Protein AF-A0A1Z9Q6A1-F1 (afdb_monomer_lite)

pLDDT: mean 82.11, std 15.38, range [38.56, 96.44]

Sequence (195 aa):
MRNRKEDFMKTLPTKIDPKYSNMTPDQLARFEDMLNKLRPVYDKLNATHLLKHEHIDKIFRVSEEVTDINLEWMNDYFDNPELKPFYDKNRWHLLHLVIQASATHQLVYKQNLAYEMKVSVKTVYELIQEFIATGHFVELPPTDFGNAEKIDKRVVNIRPSVNVTIAYLDVNFNHILKCIKFLKMHSKITFDFNR

Structure (mmCIF, N/CA/C/O backbone):
data_AF-A0A1Z9Q6A1-F1
#
_entry.id   AF-A0A1Z9Q6A1-F1
#
loop_
_atom_site.group_PDB
_atom_site.id
_atom_site.type_symbol
_atom_site.label_atom_id
_atom_site.label_alt_id
_atom_site.label_comp_id
_atom_site.label_asym_id
_atom_site.label_entity_id
_atom_site.label_seq_id
_atom_site.pdbx_PDB_ins_code
_atom_site.Cartn_x
_atom_site.Cartn_y
_atom_site.Cartn_z
_atom_site.occupancy
_atom_site.B_iso_or_equiv
_atom_site.auth_seq_id
_atom_site.auth_comp_id
_atom_site.auth_asym_id
_atom_site.auth_atom_id
_atom_site.pdbx_PDB_model_num
ATOM 1 N N . MET A 1 1 ? 19.243 -11.037 33.254 1.00 43.25 1 MET A N 1
ATOM 2 C CA . MET A 1 1 ? 18.517 -10.521 32.073 1.00 43.25 1 MET A CA 1
ATOM 3 C C . MET A 1 1 ? 19.137 -9.186 31.683 1.00 43.25 1 MET A C 1
ATOM 5 O O . MET A 1 1 ? 18.878 -8.200 32.354 1.00 43.25 1 MET A O 1
ATOM 9 N N . ARG A 1 2 ? 20.038 -9.169 30.690 1.00 39.75 2 ARG A N 1
ATOM 10 C CA . ARG A 1 2 ? 20.594 -7.925 30.127 1.00 39.75 2 ARG A CA 1
ATOM 11 C C . ARG A 1 2 ? 19.564 -7.301 29.177 1.00 39.75 2 ARG A C 1
ATOM 13 O O . ARG A 1 2 ? 18.868 -8.027 28.468 1.00 39.75 2 ARG A O 1
ATOM 20 N N . ASN A 1 3 ? 19.440 -5.978 29.233 1.00 44.31 3 ASN A N 1
ATOM 21 C CA . ASN A 1 3 ? 18.452 -5.162 28.530 1.00 44.31 3 ASN A CA 1
ATOM 22 C C . ASN A 1 3 ? 18.555 -5.322 27.000 1.00 44.31 3 ASN A C 1
ATOM 24 O O . ASN A 1 3 ? 19.372 -4.663 26.366 1.00 44.31 3 ASN A O 1
ATOM 28 N N . ARG A 1 4 ? 17.657 -6.104 26.375 1.00 46.25 4 ARG A N 1
ATOM 29 C CA . ARG A 1 4 ? 17.503 -6.144 24.899 1.00 46.25 4 ARG A CA 1
ATOM 30 C C . ARG A 1 4 ? 17.262 -4.758 24.280 1.00 46.25 4 ARG A C 1
ATOM 32 O O . ARG A 1 4 ? 17.573 -4.560 23.116 1.00 46.25 4 ARG A O 1
ATOM 39 N N . LYS A 1 5 ? 16.729 -3.800 25.052 1.00 43.62 5 LYS A N 1
ATOM 40 C CA . LYS A 1 5 ? 16.546 -2.403 24.625 1.00 43.62 5 LYS A CA 1
ATOM 41 C C . LYS A 1 5 ? 17.866 -1.636 24.462 1.00 43.62 5 LYS A C 1
ATOM 43 O O . LYS A 1 5 ? 17.948 -0.784 23.587 1.00 43.62 5 LYS A O 1
ATOM 48 N N . GLU A 1 6 ? 18.885 -1.933 25.270 1.00 38.56 6 GLU A N 1
ATOM 49 C CA . GLU A 1 6 ? 20.179 -1.232 25.220 1.00 38.56 6 GLU A CA 1
ATOM 50 C C . GLU A 1 6 ? 21.069 -1.738 24.081 1.00 38.56 6 GLU A C 1
ATOM 52 O O . GLU A 1 6 ? 21.790 -0.947 23.476 1.00 38.56 6 GLU A O 1
ATOM 57 N N . ASP A 1 7 ? 20.978 -3.026 23.741 1.00 42.25 7 ASP A N 1
ATOM 58 C CA . ASP A 1 7 ? 21.712 -3.588 22.601 1.00 42.25 7 ASP A CA 1
ATOM 59 C C . ASP A 1 7 ? 21.102 -3.163 21.250 1.00 42.25 7 ASP A C 1
ATOM 61 O O . ASP A 1 7 ? 21.841 -2.973 20.290 1.00 42.25 7 ASP A O 1
ATOM 65 N N . PHE A 1 8 ? 19.786 -2.911 21.179 1.00 46.66 8 PHE A N 1
ATOM 66 C CA . PHE A 1 8 ? 19.111 -2.430 19.959 1.00 46.66 8 PHE A CA 1
ATOM 67 C C . PHE A 1 8 ? 19.431 -0.956 19.639 1.00 46.66 8 PHE A C 1
ATOM 69 O O . PHE A 1 8 ? 19.586 -0.572 18.481 1.00 46.66 8 PHE A O 1
ATOM 76 N N . MET A 1 9 ? 19.585 -0.125 20.677 1.00 41.50 9 MET A N 1
ATOM 77 C CA . MET A 1 9 ? 19.943 1.298 20.555 1.00 41.50 9 MET A CA 1
ATOM 78 C C . MET A 1 9 ? 21.372 1.519 20.022 1.00 41.50 9 MET A C 1
ATOM 80 O O . MET A 1 9 ? 21.659 2.573 19.462 1.00 41.50 9 MET A O 1
ATOM 84 N N . LYS A 1 10 ? 22.270 0.531 20.152 1.00 41.47 10 LYS A N 1
ATOM 85 C CA . LYS A 1 10 ? 23.662 0.606 19.661 1.00 41.47 10 LYS A CA 1
ATOM 86 C C . LYS A 1 10 ? 23.822 0.316 18.165 1.00 41.47 10 LYS A C 1
ATOM 88 O O . LYS A 1 10 ? 24.924 0.457 17.643 1.00 41.47 10 LYS A O 1
ATOM 93 N N . THR A 1 11 ? 22.749 -0.078 17.483 1.00 46.34 11 THR A N 1
ATOM 94 C CA . THR A 1 11 ? 22.769 -0.493 16.071 1.00 46.34 11 THR A CA 1
ATOM 95 C C . THR A 1 11 ? 21.895 0.372 15.169 1.00 46.34 11 THR A C 1
ATOM 97 O O . THR A 1 11 ? 21.630 -0.017 14.036 1.00 46.34 11 THR A O 1
ATOM 100 N N . LEU A 1 12 ? 21.444 1.540 15.638 1.00 49.22 12 LEU A N 1
ATOM 101 C CA . LEU A 1 12 ? 20.786 2.502 14.757 1.00 49.22 12 LEU A CA 1
ATOM 102 C C . LEU A 1 12 ? 21.777 2.930 13.658 1.00 49.22 12 LEU A C 1
ATOM 104 O O . LEU A 1 12 ? 22.864 3.419 13.985 1.00 49.22 12 LEU A O 1
ATOM 108 N N . PRO A 1 13 ? 21.452 2.730 12.368 1.00 53.16 13 PRO A N 1
ATOM 109 C CA . PRO A 1 13 ? 22.325 3.142 11.282 1.00 53.16 13 PRO A CA 1
ATOM 110 C C . PRO A 1 13 ? 22.571 4.648 11.372 1.00 53.16 13 PRO A C 1
ATOM 112 O O . PRO A 1 13 ? 21.652 5.441 11.556 1.00 53.16 13 PRO A O 1
ATOM 115 N N . THR A 1 14 ? 23.833 5.044 11.235 1.00 52.53 14 THR A N 1
ATOM 116 C CA . THR A 1 14 ? 24.364 6.387 11.522 1.00 52.53 14 THR A CA 1
ATOM 117 C C . THR A 1 14 ? 23.789 7.526 10.666 1.00 52.53 14 THR A C 1
ATOM 119 O O . THR A 1 14 ? 24.203 8.671 10.836 1.00 52.53 14 THR A O 1
ATOM 122 N N . LYS A 1 15 ? 22.850 7.244 9.753 1.00 63.94 15 LYS A N 1
ATOM 123 C CA . LYS A 1 15 ? 22.196 8.215 8.862 1.00 63.94 15 LYS A CA 1
ATOM 124 C C . LYS A 1 15 ? 20.749 7.803 8.557 1.00 63.94 15 LYS A C 1
ATOM 126 O O . LYS A 1 15 ? 20.448 7.360 7.454 1.00 63.94 15 LYS A O 1
ATOM 131 N N . ILE A 1 16 ? 19.859 7.914 9.537 1.00 66.94 16 ILE A N 1
ATOM 132 C CA . ILE A 1 16 ? 18.410 7.967 9.280 1.00 66.94 16 ILE A CA 1
ATOM 133 C C . ILE A 1 16 ? 18.061 9.434 9.000 1.00 66.94 16 ILE A C 1
ATOM 135 O O . ILE A 1 16 ? 18.619 10.318 9.654 1.00 66.94 16 ILE A O 1
ATOM 139 N N . ASP A 1 17 ? 17.187 9.703 8.024 1.00 66.69 17 ASP A N 1
ATOM 140 C CA . ASP A 1 17 ? 16.711 11.071 7.777 1.00 66.69 17 ASP A CA 1
ATOM 141 C C . ASP A 1 17 ? 16.157 11.671 9.090 1.00 66.69 17 ASP A C 1
ATOM 143 O O . ASP A 1 17 ? 15.413 10.980 9.797 1.00 66.69 17 ASP A O 1
ATOM 147 N N . PRO A 1 18 ? 16.508 12.921 9.461 1.00 67.56 18 PRO A N 1
ATOM 148 C CA . PRO A 1 18 ? 16.063 13.546 10.707 1.00 67.56 18 PRO A CA 1
ATOM 149 C C . PRO A 1 18 ? 14.552 13.462 10.953 1.00 67.56 18 PRO A C 1
ATOM 151 O O . PRO A 1 18 ? 14.138 13.339 12.109 1.00 67.56 18 PRO A O 1
ATOM 154 N N . LYS A 1 19 ? 13.733 13.446 9.893 1.00 68.75 19 LYS A N 1
ATOM 155 C CA . LYS A 1 19 ? 12.275 13.265 9.963 1.00 68.75 19 LYS A CA 1
ATOM 156 C C . LYS A 1 19 ? 11.856 11.944 10.626 1.00 68.75 19 LYS A C 1
ATOM 158 O O . LYS A 1 19 ? 10.779 11.869 11.210 1.00 68.75 19 LYS A O 1
ATOM 163 N N . TYR A 1 20 ? 12.703 10.915 10.581 1.00 73.00 20 TYR A N 1
ATOM 164 C CA . TYR A 1 20 ? 12.441 9.587 11.153 1.00 73.00 20 TYR A CA 1
ATOM 165 C C . TYR A 1 20 ? 13.293 9.262 12.377 1.00 73.00 20 TYR A C 1
ATOM 167 O O . TYR A 1 20 ? 13.269 8.134 12.867 1.00 73.00 20 TYR A O 1
ATOM 175 N N . SER A 1 21 ? 14.011 10.250 12.910 1.00 71.75 21 SER A N 1
ATOM 176 C CA . SER A 1 21 ? 14.847 10.082 14.103 1.00 71.75 21 SER A CA 1
ATOM 177 C C . SER A 1 21 ? 14.062 9.657 15.355 1.00 71.75 21 SER A C 1
ATOM 179 O O . SER A 1 21 ? 14.634 9.035 16.246 1.00 71.75 21 SER A O 1
ATOM 181 N N . ASN A 1 22 ? 12.750 9.922 15.397 1.00 75.38 22 ASN A N 1
ATOM 182 C CA . ASN A 1 22 ? 11.869 9.628 16.534 1.00 75.38 22 ASN A CA 1
ATOM 183 C C . ASN A 1 22 ? 11.086 8.307 16.410 1.00 75.38 22 ASN A C 1
ATOM 185 O O . ASN A 1 22 ? 10.165 8.068 17.196 1.00 75.38 22 ASN A O 1
ATOM 189 N N . MET A 1 23 ? 11.408 7.441 15.440 1.00 78.75 23 MET A N 1
ATOM 190 C CA . MET A 1 23 ? 10.731 6.147 15.324 1.00 78.75 23 MET A CA 1
ATOM 191 C C . MET A 1 23 ? 10.943 5.280 16.577 1.00 78.75 23 MET A C 1
ATOM 193 O O . MET A 1 23 ? 12.055 5.095 17.070 1.00 78.75 23 MET A O 1
ATOM 197 N N . THR A 1 24 ? 9.855 4.696 17.070 1.00 81.69 24 THR A N 1
ATOM 198 C CA . THR A 1 24 ? 9.871 3.700 18.146 1.00 81.69 24 THR A CA 1
ATOM 199 C C . THR A 1 24 ? 10.613 2.423 17.716 1.00 81.69 24 THR A C 1
ATOM 201 O O . THR A 1 24 ? 10.683 2.121 16.520 1.00 81.69 24 THR A O 1
ATOM 204 N N . PRO A 1 25 ? 11.114 1.607 18.666 1.00 83.00 25 PRO A N 1
ATOM 205 C CA . PRO A 1 25 ? 11.759 0.333 18.341 1.00 83.00 25 PRO A CA 1
ATOM 206 C C . PRO A 1 25 ? 10.901 -0.599 17.472 1.00 83.00 25 PRO A C 1
ATOM 208 O O . PRO A 1 25 ? 11.427 -1.231 16.560 1.00 83.00 25 PRO A O 1
ATOM 211 N N . ASP A 1 26 ? 9.585 -0.640 17.699 1.00 82.25 26 ASP A N 1
ATOM 212 C CA . ASP A 1 26 ? 8.667 -1.482 16.922 1.00 82.25 26 ASP A CA 1
ATOM 213 C C . ASP A 1 26 ? 8.496 -0.968 15.482 1.00 82.25 26 ASP A C 1
ATOM 215 O O . ASP A 1 26 ? 8.448 -1.757 14.537 1.00 82.25 26 ASP A O 1
ATOM 219 N N . GLN A 1 27 ? 8.465 0.357 15.289 1.00 83.81 27 GLN A N 1
ATOM 220 C CA . GLN A 1 27 ? 8.436 0.976 13.958 1.00 83.81 27 GLN A CA 1
ATOM 221 C C . GLN A 1 27 ? 9.723 0.677 13.176 1.00 83.81 27 GLN A C 1
ATOM 223 O O . GLN A 1 27 ? 9.649 0.318 11.999 1.00 83.81 27 GLN A O 1
ATOM 228 N N . LEU A 1 28 ? 10.883 0.761 13.833 1.00 84.88 28 LEU A N 1
ATOM 229 C CA . LEU A 1 28 ? 12.178 0.432 13.231 1.00 84.88 28 LEU A CA 1
ATOM 230 C C . LEU A 1 28 ? 12.278 -1.053 12.875 1.00 84.88 28 LEU A C 1
ATOM 232 O O . LEU A 1 28 ? 12.643 -1.385 11.752 1.00 84.88 28 LEU A O 1
ATOM 236 N N . ALA A 1 29 ? 11.889 -1.949 13.787 1.00 87.50 29 ALA A N 1
ATOM 237 C CA . ALA A 1 29 ? 11.878 -3.388 13.528 1.00 87.50 29 ALA A CA 1
ATOM 238 C C . ALA A 1 29 ? 10.947 -3.752 12.359 1.00 87.50 29 ALA A C 1
ATOM 240 O O . ALA A 1 29 ? 11.306 -4.563 11.504 1.00 87.50 29 ALA A O 1
ATOM 241 N N . ARG A 1 30 ? 9.774 -3.110 12.274 1.00 89.19 30 ARG A N 1
ATOM 242 C CA . ARG A 1 30 ? 8.863 -3.263 11.132 1.00 89.19 30 ARG A CA 1
ATOM 243 C C . ARG A 1 30 ? 9.496 -2.761 9.832 1.00 89.19 30 ARG A C 1
ATOM 245 O O . ARG A 1 30 ? 9.320 -3.393 8.794 1.00 89.19 30 ARG A O 1
ATOM 252 N N . PHE A 1 31 ? 10.203 -1.632 9.865 1.00 88.75 31 PHE A N 1
ATOM 253 C CA . PHE A 1 31 ? 10.896 -1.098 8.692 1.00 88.75 31 PHE A CA 1
ATOM 254 C C . PHE A 1 31 ? 12.021 -2.025 8.212 1.00 88.75 31 PHE A C 1
ATOM 256 O O . PHE A 1 31 ? 12.107 -2.292 7.016 1.00 88.75 31 PHE A O 1
ATOM 263 N N . GLU A 1 32 ? 12.799 -2.605 9.123 1.00 90.19 32 GLU A N 1
ATOM 264 C CA . GLU A 1 32 ? 13.807 -3.622 8.791 1.00 90.19 32 GLU A CA 1
ATOM 265 C C . GLU A 1 32 ? 13.194 -4.869 8.137 1.00 90.19 32 GLU A C 1
ATOM 267 O O . GLU A 1 32 ? 13.705 -5.367 7.131 1.00 90.19 32 GLU A O 1
ATOM 272 N N . ASP A 1 33 ? 12.066 -5.365 8.661 1.00 93.06 33 ASP A N 1
ATOM 273 C CA . ASP A 1 33 ? 11.346 -6.486 8.040 1.00 93.06 33 ASP A CA 1
ATOM 274 C C . ASP A 1 33 ? 10.876 -6.127 6.619 1.00 93.06 33 ASP A C 1
ATOM 276 O O . ASP A 1 33 ? 11.031 -6.923 5.687 1.00 93.06 33 ASP A O 1
ATOM 280 N N . MET A 1 34 ? 10.381 -4.897 6.415 1.00 92.88 34 MET A N 1
ATOM 281 C CA . MET A 1 34 ? 10.035 -4.405 5.078 1.00 92.88 34 MET A CA 1
ATOM 282 C C . MET A 1 34 ? 11.247 -4.363 4.145 1.00 92.88 34 MET A C 1
ATOM 284 O O . MET A 1 34 ? 11.142 -4.873 3.035 1.00 92.88 34 MET A O 1
ATOM 288 N N . LEU A 1 35 ? 12.393 -3.807 4.558 1.00 92.69 35 LEU A N 1
ATOM 289 C CA . LEU A 1 35 ? 13.593 -3.732 3.708 1.00 92.69 35 LEU A CA 1
ATOM 290 C C . LEU A 1 35 ? 14.023 -5.113 3.205 1.00 92.69 35 LEU A C 1
ATOM 292 O O . LEU A 1 35 ? 14.284 -5.294 2.012 1.00 92.69 35 LEU A O 1
ATOM 296 N N . ASN A 1 36 ? 14.043 -6.098 4.104 1.00 92.69 36 ASN A N 1
ATOM 297 C CA . ASN A 1 36 ? 14.427 -7.465 3.769 1.00 92.69 36 ASN A CA 1
ATOM 298 C C . ASN A 1 36 ? 13.460 -8.098 2.761 1.00 92.69 36 ASN A C 1
ATOM 300 O O . ASN A 1 36 ? 13.895 -8.698 1.775 1.00 92.69 36 ASN A O 1
ATOM 304 N N . LYS A 1 37 ? 12.150 -7.927 2.967 1.00 95.50 37 LYS A N 1
ATOM 305 C CA . LYS A 1 37 ? 11.124 -8.521 2.098 1.00 95.50 37 LYS A CA 1
ATOM 306 C C . LYS A 1 37 ? 10.894 -7.753 0.792 1.00 95.50 37 LYS A C 1
ATOM 308 O O . LYS A 1 37 ? 10.469 -8.358 -0.189 1.00 95.50 37 LYS A O 1
ATOM 313 N N . LEU A 1 38 ? 11.208 -6.457 0.739 1.00 94.75 38 LEU A N 1
ATOM 314 C CA . LEU A 1 38 ? 11.143 -5.649 -0.487 1.00 94.75 38 LEU A CA 1
ATOM 315 C C . LEU A 1 38 ? 12.282 -5.957 -1.455 1.00 94.75 38 LEU A C 1
ATOM 317 O O . LEU A 1 38 ? 12.169 -5.640 -2.637 1.00 94.75 38 LEU A O 1
ATOM 321 N N . ARG A 1 39 ? 13.366 -6.588 -0.993 1.00 94.50 39 ARG A N 1
ATOM 322 C CA . ARG A 1 39 ? 14.532 -6.904 -1.826 1.00 94.50 39 ARG A CA 1
ATOM 323 C C . ARG A 1 39 ? 14.186 -7.610 -3.142 1.00 94.50 39 ARG A C 1
ATOM 325 O O . ARG A 1 39 ? 14.541 -7.053 -4.178 1.00 94.50 39 ARG A O 1
ATOM 332 N N . PRO A 1 40 ? 13.474 -8.754 -3.159 1.00 94.44 40 PRO A N 1
ATOM 333 C CA . PRO A 1 40 ? 13.074 -9.400 -4.411 1.00 94.44 40 PRO A CA 1
ATOM 334 C C . PRO A 1 40 ? 12.118 -8.552 -5.264 1.00 94.44 40 PRO A C 1
ATOM 336 O O . PRO A 1 40 ? 12.126 -8.677 -6.483 1.00 94.44 40 PRO A O 1
ATOM 339 N N . VAL A 1 41 ? 11.308 -7.683 -4.651 1.00 94.38 41 VAL A N 1
ATOM 340 C CA . VAL A 1 41 ? 10.363 -6.807 -5.365 1.00 94.38 41 VAL A CA 1
ATOM 341 C C . VAL A 1 41 ? 11.110 -5.696 -6.108 1.00 94.38 41 VAL A C 1
ATOM 343 O O . VAL A 1 41 ? 10.893 -5.479 -7.298 1.00 94.38 41 VAL A O 1
ATOM 346 N N . TYR A 1 42 ? 12.045 -5.027 -5.431 1.00 93.75 42 TYR A N 1
ATOM 347 C CA . TYR A 1 42 ? 12.852 -3.944 -6.000 1.00 93.75 42 TYR A CA 1
ATOM 348 C C . TYR A 1 42 ? 13.910 -4.450 -6.985 1.00 93.75 42 TYR A C 1
ATOM 350 O O . TYR A 1 42 ? 14.308 -3.707 -7.882 1.00 93.75 42 TYR A O 1
ATOM 358 N N . ASP A 1 43 ? 14.356 -5.702 -6.860 1.00 94.00 43 ASP A N 1
ATOM 359 C CA . ASP A 1 43 ? 15.281 -6.329 -7.811 1.00 94.00 43 ASP A CA 1
ATOM 360 C C . ASP A 1 43 ? 14.702 -6.378 -9.232 1.00 94.00 43 ASP A C 1
ATOM 362 O O . ASP A 1 43 ? 15.403 -6.083 -10.198 1.00 94.00 43 ASP A O 1
ATOM 366 N N . LYS A 1 44 ? 13.384 -6.587 -9.363 1.00 91.25 44 LYS A N 1
ATOM 367 C CA . LYS A 1 44 ? 12.668 -6.558 -10.654 1.00 91.25 44 LYS A CA 1
ATOM 368 C C . LYS A 1 44 ? 12.790 -5.220 -11.388 1.00 91.25 44 LYS A C 1
ATOM 370 O O . LYS A 1 44 ? 12.697 -5.181 -12.613 1.00 91.25 44 LYS A O 1
ATOM 375 N N . LEU A 1 45 ? 12.978 -4.134 -10.639 1.00 88.50 45 LEU A N 1
ATOM 376 C CA . LEU A 1 45 ? 13.176 -2.780 -11.157 1.00 88.50 45 LEU A CA 1
ATOM 377 C C . LEU A 1 45 ? 14.655 -2.361 -11.176 1.00 88.50 45 LEU A C 1
ATOM 379 O O . LEU A 1 45 ? 14.949 -1.211 -11.493 1.00 88.50 45 LEU A O 1
ATOM 383 N N . ASN A 1 46 ? 15.584 -3.252 -10.810 1.00 89.19 46 ASN A N 1
ATOM 384 C CA . ASN A 1 46 ? 16.993 -2.925 -10.567 1.00 89.19 46 ASN A CA 1
ATOM 385 C C . ASN A 1 46 ? 17.176 -1.775 -9.543 1.00 89.19 46 ASN A C 1
ATOM 387 O O . ASN A 1 46 ? 18.092 -0.954 -9.628 1.00 89.19 46 ASN A O 1
ATOM 391 N N . ALA A 1 47 ? 16.276 -1.704 -8.558 1.00 91.19 47 ALA A N 1
ATOM 392 C CA . ALA A 1 47 ? 16.156 -0.593 -7.615 1.00 91.19 47 ALA A CA 1
ATOM 393 C C . ALA A 1 47 ? 16.636 -0.941 -6.193 1.00 91.19 47 ALA A C 1
ATOM 395 O O . ALA A 1 47 ? 16.426 -0.172 -5.257 1.00 91.19 47 ALA A O 1
ATOM 396 N N . THR A 1 48 ? 17.303 -2.082 -5.992 1.00 92.94 48 THR A N 1
ATOM 397 C CA . THR A 1 48 ? 17.741 -2.553 -4.659 1.00 92.94 48 THR A CA 1
ATOM 398 C C . THR A 1 48 ? 18.696 -1.592 -3.946 1.00 92.94 48 THR A C 1
ATOM 400 O O . THR A 1 48 ? 18.750 -1.582 -2.719 1.00 92.94 48 THR A O 1
ATOM 403 N N . HIS A 1 49 ? 19.392 -0.724 -4.685 1.00 90.00 49 HIS A N 1
ATOM 404 C CA . HIS A 1 49 ? 20.223 0.354 -4.141 1.00 90.00 49 HIS A CA 1
ATOM 405 C C . HIS A 1 49 ? 19.433 1.376 -3.292 1.00 90.00 49 HIS A C 1
ATOM 407 O O . HIS A 1 49 ? 20.025 2.085 -2.471 1.00 90.00 49 HIS A O 1
ATOM 413 N N . LEU A 1 50 ? 18.105 1.439 -3.460 1.00 90.31 50 LEU A N 1
ATOM 414 C CA . LEU A 1 50 ? 17.197 2.256 -2.653 1.00 90.31 50 LEU A CA 1
ATOM 415 C C . LEU A 1 50 ? 16.850 1.621 -1.301 1.00 90.31 50 LEU A C 1
ATOM 417 O O . LEU A 1 50 ? 16.393 2.335 -0.419 1.00 90.31 50 LEU A O 1
ATOM 421 N N . LEU A 1 51 ? 17.075 0.319 -1.101 1.00 91.50 51 LEU A N 1
ATOM 422 C CA . LEU A 1 51 ? 16.682 -0.396 0.119 1.00 91.50 51 LEU A CA 1
ATOM 423 C C . LEU A 1 51 ? 17.701 -0.211 1.246 1.00 91.50 51 LEU A C 1
ATOM 425 O O . LEU A 1 51 ? 18.428 -1.130 1.623 1.00 91.50 51 LEU A O 1
ATOM 429 N N . LYS A 1 52 ? 17.766 1.014 1.761 1.00 88.19 52 LYS A N 1
ATOM 430 C CA . LYS A 1 52 ? 18.632 1.410 2.870 1.00 88.19 52 LYS A CA 1
ATOM 431 C C . LYS A 1 52 ? 17.889 2.357 3.803 1.00 88.19 52 LYS A C 1
ATOM 433 O O . LYS A 1 52 ? 17.021 3.106 3.364 1.00 88.19 52 LYS A O 1
ATOM 438 N N . HIS A 1 53 ? 18.312 2.405 5.063 1.00 83.38 53 HIS A N 1
ATOM 439 C CA . HIS A 1 53 ? 17.788 3.357 6.051 1.00 83.38 53 HIS A CA 1
ATOM 440 C C . HIS A 1 53 ? 17.946 4.815 5.643 1.00 83.38 53 HIS A C 1
ATOM 442 O O . HIS A 1 53 ? 17.009 5.587 5.786 1.00 83.38 53 HIS A O 1
ATOM 448 N N . GLU A 1 54 ? 19.078 5.174 5.038 1.00 84.00 54 GLU A N 1
ATOM 449 C CA . GLU A 1 54 ? 19.322 6.524 4.501 1.00 84.00 54 GLU A CA 1
ATOM 450 C C . GLU A 1 54 ? 18.364 6.916 3.359 1.00 84.00 54 GLU A C 1
ATOM 452 O O . GLU A 1 54 ? 18.295 8.075 2.965 1.00 84.00 54 GLU A O 1
ATOM 457 N N . HIS A 1 55 ? 17.621 5.952 2.810 1.00 88.50 55 HIS A N 1
ATOM 458 C CA . HIS A 1 55 ? 16.683 6.122 1.703 1.00 88.50 55 HIS A CA 1
ATOM 459 C C . HIS A 1 55 ? 15.228 5.847 2.109 1.00 88.50 55 HIS A C 1
ATOM 461 O O . HIS A 1 55 ? 14.371 5.688 1.239 1.00 88.50 55 HIS A O 1
ATOM 467 N N . ILE A 1 56 ? 14.930 5.817 3.409 1.00 86.00 56 ILE A N 1
ATOM 468 C CA . ILE A 1 56 ? 13.583 5.575 3.937 1.00 86.00 56 ILE A CA 1
ATOM 469 C C . ILE A 1 56 ? 12.515 6.493 3.314 1.00 86.00 56 ILE A C 1
ATOM 471 O O . ILE A 1 56 ? 11.463 6.000 2.912 1.00 86.00 56 ILE A O 1
ATOM 475 N N . ASP A 1 57 ? 12.813 7.783 3.107 1.00 84.56 57 ASP A N 1
ATOM 476 C CA . ASP A 1 57 ? 11.919 8.708 2.393 1.00 84.56 57 ASP A CA 1
ATOM 477 C C . ASP A 1 57 ? 11.629 8.253 0.967 1.00 84.56 57 ASP A C 1
ATOM 479 O O . ASP A 1 57 ? 10.484 8.282 0.533 1.00 84.56 57 ASP A O 1
ATOM 483 N N . LYS A 1 58 ? 12.651 7.800 0.234 1.00 88.00 58 LYS A N 1
ATOM 484 C CA . LYS A 1 58 ? 12.490 7.341 -1.151 1.00 88.00 58 LYS A CA 1
ATOM 485 C C . LYS A 1 58 ? 11.625 6.085 -1.215 1.00 88.00 58 LYS A C 1
ATOM 487 O O . LYS A 1 58 ? 10.812 5.947 -2.120 1.00 88.00 58 LYS A O 1
ATOM 492 N N . ILE A 1 59 ? 11.777 5.174 -0.254 1.00 89.12 59 ILE A N 1
ATOM 493 C CA . ILE A 1 59 ? 10.972 3.947 -0.183 1.00 89.12 59 ILE A CA 1
ATOM 494 C C . ILE A 1 59 ? 9.501 4.286 0.083 1.00 89.12 59 ILE A C 1
ATOM 496 O O . ILE A 1 59 ? 8.610 3.757 -0.588 1.00 89.12 59 ILE A O 1
ATOM 500 N N . PHE A 1 60 ? 9.239 5.200 1.019 1.00 88.81 60 PHE A N 1
ATOM 501 C CA . PHE A 1 60 ? 7.879 5.669 1.272 1.00 88.81 60 PHE A CA 1
ATOM 502 C C . PHE A 1 60 ? 7.306 6.438 0.084 1.00 88.81 60 PHE A C 1
ATOM 504 O O . PHE A 1 60 ? 6.172 6.173 -0.302 1.00 88.81 60 PHE A O 1
ATOM 511 N N . ARG A 1 61 ? 8.105 7.290 -0.560 1.00 89.38 61 ARG A N 1
ATOM 512 C CA . ARG A 1 61 ? 7.719 8.034 -1.761 1.00 89.38 61 ARG A CA 1
ATOM 513 C C . ARG A 1 61 ? 7.275 7.118 -2.900 1.00 89.38 61 ARG A C 1
ATOM 515 O O . ARG A 1 61 ? 6.258 7.373 -3.525 1.00 89.38 61 ARG A O 1
ATOM 522 N N . VAL A 1 62 ? 7.981 6.013 -3.129 1.00 90.69 62 VAL A N 1
ATOM 523 C CA . VAL A 1 62 ? 7.560 5.014 -4.126 1.00 90.69 62 VAL A CA 1
ATOM 524 C C . VAL A 1 62 ? 6.201 4.402 -3.765 1.00 90.69 62 VAL A C 1
ATOM 526 O O . VAL A 1 62 ? 5.369 4.183 -4.641 1.00 90.69 62 VAL A O 1
ATOM 529 N N . SER A 1 63 ? 5.945 4.149 -2.478 1.00 90.69 63 SER A N 1
ATOM 530 C CA . SER A 1 63 ? 4.648 3.627 -2.022 1.00 90.69 63 SER A CA 1
ATOM 531 C C . SER A 1 63 ? 3.517 4.651 -2.172 1.00 90.69 63 SER A C 1
ATOM 533 O O . SER A 1 63 ? 2.403 4.270 -2.530 1.00 90.69 63 SER A O 1
ATOM 535 N N . GLU A 1 64 ? 3.807 5.928 -1.916 1.00 90.69 64 GLU A N 1
ATOM 536 C CA . GLU A 1 64 ? 2.912 7.067 -2.157 1.00 90.69 64 GLU A CA 1
ATOM 537 C C . GLU A 1 64 ? 2.553 7.152 -3.647 1.00 90.69 64 GLU A C 1
ATOM 539 O O . GLU A 1 64 ? 1.385 7.003 -3.990 1.00 90.69 64 GLU A O 1
ATOM 544 N N . GLU A 1 65 ? 3.547 7.235 -4.536 1.00 90.44 65 GLU A N 1
ATOM 545 C CA . GLU A 1 65 ? 3.339 7.382 -5.986 1.00 90.44 65 GLU A CA 1
ATOM 546 C C . GLU A 1 65 ? 2.556 6.210 -6.599 1.00 90.44 65 GLU A C 1
ATOM 548 O O . GLU A 1 65 ? 1.639 6.417 -7.393 1.00 90.44 65 GLU A O 1
ATOM 553 N N . VAL A 1 66 ? 2.857 4.967 -6.200 1.00 89.94 66 VAL A N 1
ATOM 554 C CA . VAL A 1 66 ? 2.074 3.791 -6.629 1.00 89.94 66 VAL A CA 1
ATOM 555 C C . VAL A 1 66 ? 0.621 3.892 -6.165 1.00 89.94 66 VAL A C 1
ATOM 557 O O . VAL A 1 66 ? -0.296 3.467 -6.868 1.00 89.94 66 VAL A O 1
ATOM 560 N N . THR A 1 67 ? 0.397 4.419 -4.966 1.00 89.12 67 THR A N 1
ATOM 561 C CA . THR A 1 67 ? -0.946 4.511 -4.396 1.00 89.12 67 THR A CA 1
ATOM 562 C C . THR A 1 67 ? -1.752 5.642 -5.007 1.00 89.12 67 THR A C 1
ATOM 564 O O . THR A 1 67 ? -2.930 5.429 -5.267 1.00 89.12 67 THR A O 1
ATOM 567 N N . ASP A 1 68 ? -1.130 6.775 -5.320 1.00 87.12 68 ASP A N 1
ATOM 568 C CA . ASP A 1 68 ? -1.782 7.874 -6.035 1.00 87.12 68 ASP A CA 1
ATOM 569 C C . ASP A 1 68 ? -2.286 7.411 -7.410 1.00 87.12 68 ASP A C 1
ATOM 571 O O . ASP A 1 68 ? -3.454 7.618 -7.740 1.00 87.12 68 ASP A O 1
ATOM 575 N N . ILE A 1 69 ? -1.454 6.672 -8.160 1.00 85.81 69 ILE A N 1
ATOM 576 C CA . ILE A 1 69 ? -1.853 6.062 -9.441 1.00 85.81 69 ILE A CA 1
ATOM 577 C C . ILE A 1 69 ? -3.048 5.119 -9.248 1.00 85.81 69 ILE A C 1
ATOM 579 O O . ILE A 1 69 ? -4.002 5.135 -10.027 1.00 85.81 69 ILE A O 1
ATOM 583 N N . ASN A 1 70 ? -3.022 4.283 -8.208 1.00 85.00 70 ASN A N 1
ATOM 584 C CA . ASN A 1 70 ? -4.101 3.326 -7.983 1.00 85.00 70 ASN A CA 1
ATOM 585 C C . ASN A 1 70 ? -5.389 3.954 -7.448 1.00 85.00 70 ASN A C 1
ATOM 587 O O . ASN A 1 70 ? -6.459 3.444 -7.759 1.00 85.00 70 ASN A O 1
ATOM 591 N N . LEU A 1 71 ? -5.322 5.046 -6.687 1.00 80.25 71 LEU A N 1
ATOM 592 C CA . LEU A 1 71 ? -6.508 5.814 -6.301 1.00 80.25 71 LEU A CA 1
ATOM 593 C C . LEU A 1 71 ? -7.167 6.457 -7.525 1.00 80.25 71 LEU A C 1
ATOM 595 O O . LEU A 1 71 ? -8.394 6.513 -7.600 1.00 80.25 71 LEU A O 1
ATOM 599 N N . GLU A 1 72 ? -6.366 6.895 -8.499 1.00 79.81 72 GLU A N 1
ATOM 600 C CA . GLU A 1 72 ? -6.871 7.450 -9.755 1.00 79.81 72 GLU A CA 1
ATOM 601 C C . GLU A 1 72 ? -7.523 6.371 -10.635 1.00 79.81 72 GLU A C 1
ATOM 603 O O . GLU A 1 72 ? -8.609 6.583 -11.179 1.00 79.81 72 GLU A O 1
ATOM 608 N N . TRP A 1 73 ? -6.880 5.208 -10.782 1.00 75.50 73 TRP A N 1
ATOM 609 C CA . TRP A 1 73 ? -7.305 4.177 -11.744 1.00 75.50 73 TRP A CA 1
ATOM 610 C C . TRP A 1 73 ? -8.169 3.066 -11.137 1.00 75.50 73 TRP A C 1
ATOM 612 O O . TRP A 1 73 ? -8.808 2.321 -11.876 1.00 75.50 73 TRP A O 1
ATOM 622 N N . MET A 1 74 ? -8.227 2.964 -9.806 1.00 71.25 74 MET A N 1
ATOM 623 C CA . MET A 1 74 ? -8.951 1.933 -9.050 1.00 71.25 74 MET A CA 1
ATOM 624 C C . MET A 1 74 ? -8.617 0.496 -9.500 1.00 71.25 74 MET A C 1
ATOM 626 O O . MET A 1 74 ? -9.502 -0.355 -9.571 1.00 71.25 74 MET A O 1
ATOM 630 N N . ASN A 1 75 ? -7.345 0.225 -9.813 1.00 66.62 75 ASN A N 1
ATOM 631 C CA . ASN A 1 75 ? -6.880 -1.095 -10.260 1.00 66.62 75 ASN A CA 1
ATOM 632 C C . ASN A 1 75 ? -6.964 -2.129 -9.137 1.00 66.62 75 ASN A C 1
ATOM 634 O O . ASN A 1 75 ? -6.379 -1.891 -8.083 1.00 66.62 75 ASN A O 1
ATOM 638 N N . ASP A 1 76 ? -7.565 -3.294 -9.384 1.00 68.62 76 ASP A N 1
ATOM 639 C CA . ASP A 1 76 ? -7.632 -4.412 -8.440 1.00 68.62 76 ASP A CA 1
ATOM 640 C C . ASP A 1 76 ? -6.686 -5.580 -8.798 1.00 68.62 76 ASP A C 1
ATOM 642 O O . ASP A 1 76 ? -6.294 -5.776 -9.948 1.00 68.62 76 ASP A O 1
ATOM 646 N N . TYR A 1 77 ? -6.259 -6.350 -7.785 1.00 70.81 77 TYR A N 1
ATOM 647 C CA . TYR A 1 77 ? -5.317 -7.471 -7.959 1.00 70.81 77 TYR A CA 1
ATOM 648 C C . TYR A 1 77 ? -5.662 -8.677 -7.064 1.00 70.81 77 TYR A C 1
ATOM 650 O O . TYR A 1 77 ? -4.890 -9.067 -6.184 1.00 70.81 77 TYR A O 1
ATOM 658 N N . PHE A 1 78 ? -6.826 -9.291 -7.292 1.00 69.81 78 PHE A N 1
ATOM 659 C CA . PHE A 1 78 ? -7.367 -10.373 -6.447 1.00 69.81 78 PHE A CA 1
ATOM 660 C C . PHE A 1 78 ? -6.625 -11.714 -6.530 1.00 69.81 78 PHE A C 1
ATOM 662 O O . PHE A 1 78 ? -6.822 -12.577 -5.673 1.00 69.81 78 PHE A O 1
ATOM 669 N N . ASP A 1 79 ? -5.766 -11.893 -7.533 1.00 74.69 79 ASP A N 1
ATOM 670 C CA . ASP A 1 79 ? -5.020 -13.139 -7.738 1.00 74.69 79 ASP A CA 1
ATOM 671 C C . ASP A 1 79 ? -3.892 -13.339 -6.711 1.00 74.69 79 ASP A C 1
ATOM 673 O O . ASP A 1 79 ? -3.396 -14.454 -6.537 1.00 74.69 79 ASP A O 1
ATOM 677 N N . ASN A 1 80 ? -3.474 -12.281 -6.006 1.00 86.38 80 ASN A N 1
ATOM 678 C CA . ASN A 1 80 ? -2.478 -12.394 -4.944 1.00 86.38 80 ASN A CA 1
ATOM 679 C C . ASN A 1 80 ? -3.145 -12.833 -3.620 1.00 86.38 80 ASN A C 1
ATOM 681 O O . ASN A 1 80 ? -4.066 -12.152 -3.171 1.00 86.38 80 ASN A O 1
ATOM 685 N N . PRO A 1 81 ? -2.678 -13.905 -2.944 1.00 86.94 81 PRO A N 1
ATOM 686 C CA . PRO A 1 81 ? -3.287 -14.394 -1.702 1.00 86.94 81 PRO A CA 1
ATOM 687 C C . PRO A 1 81 ? -3.404 -13.353 -0.581 1.00 86.94 81 PRO A C 1
ATOM 689 O O . PRO A 1 81 ? -4.414 -13.339 0.115 1.00 86.94 81 PRO A O 1
ATOM 692 N N . GLU A 1 82 ? -2.415 -12.467 -0.440 1.00 91.31 82 GLU A N 1
ATOM 693 C CA . GLU A 1 82 ? -2.392 -11.403 0.579 1.00 91.31 82 GLU A CA 1
ATOM 694 C C . GLU A 1 82 ? -3.341 -10.244 0.230 1.00 91.31 82 GLU A C 1
ATOM 696 O O . GLU A 1 82 ? -3.716 -9.459 1.098 1.00 91.31 82 GLU A O 1
ATOM 701 N N . LEU A 1 83 ? -3.734 -10.122 -1.045 1.00 91.12 83 LEU A N 1
ATOM 702 C CA . LEU A 1 83 ? -4.624 -9.065 -1.534 1.00 91.12 83 LEU A CA 1
ATOM 703 C C . LEU A 1 83 ? -6.049 -9.562 -1.823 1.00 91.12 83 LEU A C 1
ATOM 705 O O . LEU A 1 83 ? -6.987 -8.769 -1.890 1.00 91.12 83 LEU A O 1
ATOM 709 N N . LYS A 1 84 ? -6.245 -10.879 -1.934 1.00 90.00 84 LYS A N 1
ATOM 710 C CA . LYS A 1 84 ? -7.546 -11.528 -2.139 1.00 90.00 84 LYS A CA 1
ATOM 711 C C . LYS A 1 84 ? -8.636 -11.069 -1.152 1.00 90.00 84 LYS A C 1
ATOM 713 O O . LYS A 1 84 ? -9.781 -10.931 -1.581 1.00 90.00 84 LYS A O 1
ATOM 718 N N . PRO A 1 85 ? -8.346 -10.796 0.136 1.00 92.50 85 PRO A N 1
ATOM 719 C CA . PRO A 1 85 ? -9.359 -10.324 1.087 1.00 92.50 85 PRO A CA 1
ATOM 720 C C . PRO A 1 85 ? -9.934 -8.941 0.777 1.00 92.50 85 PRO A C 1
ATOM 722 O O . PRO A 1 85 ? -10.968 -8.575 1.337 1.00 92.50 85 PRO A O 1
ATOM 725 N N . PHE A 1 86 ? -9.312 -8.187 -0.129 1.00 92.00 86 PHE A N 1
ATOM 726 C CA . PHE A 1 86 ? -9.771 -6.871 -0.553 1.00 92.00 86 PHE A CA 1
ATOM 727 C C . PHE A 1 86 ? -10.683 -6.932 -1.796 1.00 92.00 86 PHE A C 1
ATOM 729 O O . PHE A 1 86 ? -10.714 -6.005 -2.584 1.00 92.00 86 PHE A O 1
ATOM 736 N N . TYR A 1 87 ? -11.460 -8.003 -1.960 1.00 87.69 87 TYR A N 1
ATOM 737 C CA . TYR A 1 87 ? -12.212 -8.386 -3.171 1.00 87.69 87 TYR A CA 1
ATOM 738 C C . TYR A 1 87 ? -13.275 -7.405 -3.719 1.00 87.69 87 TYR A C 1
ATOM 740 O O . TYR A 1 87 ? -13.896 -7.692 -4.741 1.00 87.69 87 TYR A O 1
ATOM 748 N N . ASP A 1 88 ? -13.554 -6.292 -3.041 1.00 88.69 88 ASP A N 1
ATOM 749 C CA . ASP A 1 88 ? -14.551 -5.314 -3.477 1.00 88.69 88 ASP A CA 1
ATOM 750 C C . ASP A 1 88 ? -13.991 -3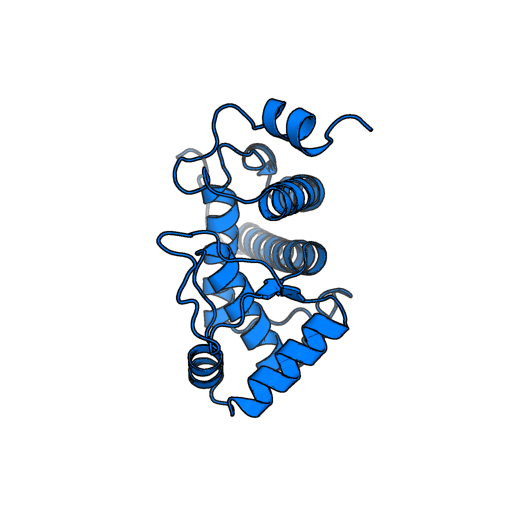.892 -3.470 1.00 88.69 88 ASP A C 1
ATOM 752 O O . ASP A 1 88 ? -12.991 -3.587 -2.815 1.00 88.69 88 ASP A O 1
ATOM 756 N N . LYS A 1 89 ? -14.677 -2.997 -4.187 1.00 87.94 89 LYS A N 1
ATOM 757 C CA . LYS A 1 89 ? -14.269 -1.599 -4.349 1.00 87.94 89 LYS A CA 1
ATOM 758 C C . LYS A 1 89 ? -14.005 -0.892 -3.018 1.00 87.94 89 LYS A C 1
ATOM 760 O O . LYS A 1 89 ? -13.062 -0.114 -2.934 1.00 87.94 89 LYS A O 1
ATOM 765 N N . ASN A 1 90 ? -14.826 -1.118 -1.993 1.00 91.38 90 ASN A N 1
ATOM 766 C CA . ASN A 1 90 ? -14.682 -0.418 -0.716 1.00 91.38 90 ASN A CA 1
ATOM 767 C C . ASN A 1 90 ? -13.477 -0.944 0.057 1.00 91.38 90 ASN A C 1
ATOM 769 O O . ASN A 1 90 ? -12.712 -0.156 0.610 1.00 91.38 90 ASN A O 1
ATOM 773 N N . ARG A 1 91 ? -13.285 -2.263 0.076 1.00 93.31 91 ARG A N 1
ATOM 774 C CA . ARG A 1 91 ? -12.119 -2.888 0.707 1.00 93.31 91 ARG A CA 1
ATOM 775 C C . ARG A 1 91 ? -10.827 -2.441 0.036 1.00 93.31 91 ARG A C 1
ATOM 777 O O . ARG A 1 91 ? -9.875 -2.077 0.721 1.00 93.31 91 ARG A O 1
ATOM 784 N N . TRP A 1 92 ? -10.825 -2.411 -1.291 1.00 91.38 92 TRP A N 1
ATOM 785 C CA . TRP A 1 92 ? -9.673 -1.986 -2.071 1.00 91.38 92 TRP A CA 1
ATOM 786 C C . TRP A 1 92 ? -9.366 -0.494 -1.889 1.00 91.38 92 TRP A C 1
ATOM 788 O O . TRP A 1 92 ? -8.226 -0.112 -1.629 1.00 91.38 92 TRP A O 1
ATOM 798 N N . HIS A 1 93 ? -10.398 0.353 -1.898 1.00 91.88 93 HIS A N 1
ATOM 799 C CA . HIS A 1 93 ? -10.250 1.779 -1.615 1.00 91.88 93 HIS A CA 1
ATOM 800 C C . HIS A 1 93 ? -9.708 2.023 -0.197 1.00 91.88 93 HIS A C 1
ATOM 802 O O . HIS A 1 93 ? -8.799 2.830 -0.014 1.00 91.88 93 HIS A O 1
ATOM 808 N N . LEU A 1 94 ? -10.202 1.282 0.804 1.00 94.19 94 LEU A N 1
ATOM 809 C CA . LEU A 1 94 ? -9.676 1.354 2.168 1.00 94.19 94 LEU A CA 1
ATOM 810 C C . LEU A 1 94 ? -8.188 0.987 2.216 1.00 94.19 94 LEU A C 1
ATOM 812 O O . LEU A 1 94 ? -7.419 1.680 2.880 1.00 94.19 94 LEU A O 1
ATOM 816 N N . LEU A 1 95 ? -7.774 -0.068 1.506 1.00 94.31 95 LEU A N 1
ATOM 817 C CA . LEU A 1 95 ? -6.366 -0.453 1.416 1.00 94.31 95 LEU A CA 1
ATOM 818 C C . LEU A 1 95 ? -5.511 0.685 0.849 1.00 94.31 95 LEU A C 1
ATOM 820 O O . LEU A 1 95 ? -4.499 1.028 1.459 1.00 94.31 95 LEU A O 1
ATOM 824 N N . HIS A 1 96 ? -5.925 1.297 -0.264 1.00 92.31 96 HIS A N 1
ATOM 825 C CA . HIS A 1 96 ? -5.204 2.430 -0.849 1.00 92.31 96 HIS A CA 1
ATOM 826 C C . HIS A 1 96 ? -5.050 3.582 0.142 1.00 92.31 96 HIS A C 1
ATOM 828 O O . HIS A 1 96 ? -3.932 4.022 0.393 1.00 92.31 96 HIS A O 1
ATOM 834 N N . LEU A 1 97 ? -6.138 4.017 0.778 1.00 92.06 97 LEU A N 1
ATOM 835 C CA . LEU A 1 97 ? -6.093 5.126 1.736 1.00 92.06 97 LEU A CA 1
ATOM 836 C C . LEU A 1 97 ? -5.171 4.821 2.929 1.00 92.06 97 LEU A C 1
ATOM 838 O O . LEU A 1 97 ? -4.422 5.686 3.382 1.00 92.06 97 LEU A O 1
ATOM 842 N N . VAL A 1 98 ? -5.178 3.580 3.426 1.00 93.19 98 VAL A N 1
ATOM 843 C CA . VAL A 1 98 ? -4.321 3.164 4.547 1.00 93.19 98 VAL A CA 1
ATOM 844 C C . VAL A 1 98 ? -2.846 3.060 4.127 1.00 93.19 98 VAL A C 1
ATOM 846 O O . VAL A 1 98 ? -1.968 3.434 4.910 1.00 93.19 98 VAL A O 1
ATOM 849 N N . ILE A 1 99 ? -2.544 2.616 2.901 1.00 92.00 99 ILE A N 1
ATOM 850 C CA . ILE A 1 99 ? -1.175 2.633 2.356 1.00 92.00 99 ILE A CA 1
ATOM 851 C C . ILE A 1 99 ? -0.695 4.073 2.144 1.00 92.00 99 ILE A C 1
ATOM 853 O O . ILE A 1 99 ? 0.421 4.396 2.552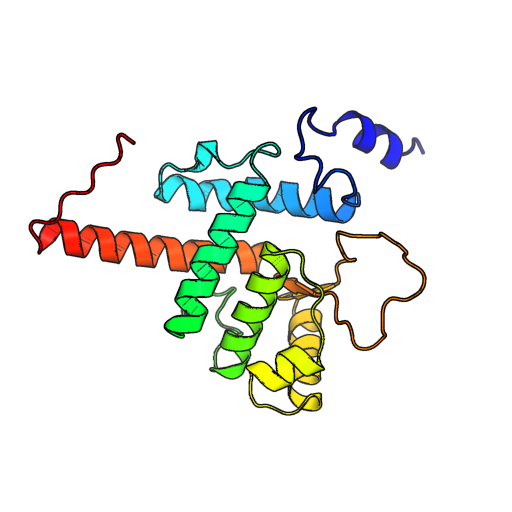 1.00 92.00 99 ILE A O 1
ATOM 857 N N . GLN A 1 100 ? -1.528 4.949 1.580 1.00 90.19 100 GLN A N 1
ATOM 858 C CA . GLN A 1 100 ? -1.185 6.353 1.336 1.00 90.19 100 GLN A CA 1
ATOM 859 C C . GLN A 1 100 ? -0.875 7.079 2.648 1.00 90.19 100 GLN A C 1
ATOM 861 O O . GLN A 1 100 ? 0.177 7.706 2.786 1.00 90.19 100 GLN A O 1
ATOM 866 N N . ALA A 1 101 ? -1.737 6.930 3.656 1.00 87.00 101 ALA A N 1
ATOM 867 C CA . ALA A 1 101 ? -1.501 7.510 4.974 1.00 87.00 101 ALA A CA 1
ATOM 868 C C . ALA A 1 101 ? -0.253 6.917 5.652 1.00 87.00 101 ALA A C 1
ATOM 870 O O . ALA A 1 101 ? 0.498 7.631 6.314 1.00 87.00 101 ALA A O 1
ATOM 871 N N . SER A 1 102 ? 0.016 5.621 5.447 1.00 86.81 102 SER A N 1
ATOM 872 C CA . SER A 1 102 ? 1.248 4.982 5.919 1.00 86.81 102 SER A CA 1
ATOM 873 C C . SER A 1 102 ? 2.497 5.571 5.263 1.00 86.81 102 SER A C 1
ATOM 875 O O . SER A 1 102 ? 3.494 5.769 5.953 1.00 86.81 102 SER A O 1
ATOM 877 N N . ALA A 1 103 ? 2.470 5.809 3.952 1.00 85.88 103 ALA A N 1
ATOM 878 C CA . ALA A 1 103 ? 3.601 6.336 3.194 1.00 85.88 103 ALA A CA 1
ATOM 879 C C . ALA A 1 103 ? 3.877 7.812 3.525 1.00 85.88 103 ALA A C 1
ATOM 881 O O . ALA A 1 103 ? 5.026 8.224 3.668 1.00 85.88 103 ALA A O 1
ATOM 882 N N . THR A 1 104 ? 2.818 8.594 3.726 1.00 81.75 104 THR A N 1
ATOM 883 C CA . THR A 1 104 ? 2.894 10.032 4.035 1.00 81.75 104 THR A CA 1
ATOM 884 C C . THR A 1 104 ? 3.014 10.336 5.531 1.00 81.75 104 THR A C 1
ATOM 886 O O . THR A 1 104 ? 3.156 11.496 5.912 1.00 81.75 104 THR A O 1
ATOM 889 N N . HIS A 1 105 ? 2.998 9.306 6.386 1.00 76.62 105 HIS A N 1
ATOM 890 C CA . HIS A 1 105 ? 3.019 9.409 7.856 1.00 76.62 105 HIS A CA 1
ATOM 891 C C . HIS A 1 105 ? 1.836 10.183 8.445 1.00 76.62 105 HIS A C 1
ATOM 893 O O . HIS A 1 105 ? 1.913 10.695 9.563 1.00 76.62 105 HIS A O 1
ATOM 899 N N . GLN A 1 106 ? 0.725 10.248 7.717 1.00 76.81 106 GLN A N 1
ATOM 900 C CA . GLN A 1 106 ? -0.478 10.931 8.165 1.00 76.81 106 GLN A CA 1
ATOM 901 C C . GLN A 1 106 ? -1.263 10.096 9.183 1.00 76.81 106 GLN A C 1
ATOM 903 O O . GLN A 1 106 ? -1.276 8.862 9.167 1.00 76.81 106 GLN A O 1
ATOM 908 N N . LEU A 1 107 ? -1.952 10.795 10.085 1.00 79.06 107 LEU A N 1
ATOM 909 C CA . LEU A 1 107 ? -2.934 10.179 10.969 1.00 79.06 107 LEU A CA 1
ATOM 910 C C . LEU A 1 107 ? -4.169 9.773 10.165 1.00 79.06 107 LEU A C 1
ATOM 912 O O . LEU A 1 107 ? -4.717 10.561 9.397 1.00 79.06 107 LEU A O 1
ATOM 916 N N . VAL A 1 108 ? -4.650 8.556 10.400 1.00 80.75 108 VAL A N 1
ATOM 917 C CA . VAL A 1 108 ? -5.860 8.043 9.759 1.00 80.75 108 VAL A CA 1
ATOM 918 C C . VAL A 1 108 ? -7.061 8.305 10.667 1.00 80.75 108 VAL A C 1
ATOM 920 O O . VAL A 1 108 ? -7.114 7.825 11.797 1.00 80.75 108 VAL A O 1
ATOM 923 N N . TYR A 1 109 ? -8.049 9.053 10.175 1.00 83.44 109 TYR A N 1
ATOM 924 C CA . TYR A 1 109 ? -9.298 9.345 10.890 1.00 83.44 109 TYR A CA 1
ATOM 925 C C . TYR A 1 109 ? -10.462 8.565 10.278 1.00 83.44 109 TYR A C 1
ATOM 927 O O . TYR A 1 109 ? -10.642 8.588 9.059 1.00 83.44 109 TYR A O 1
ATOM 935 N N . LYS A 1 110 ? -11.315 7.941 11.110 1.00 86.00 110 LYS A N 1
ATOM 936 C CA . LYS A 1 110 ? -12.484 7.177 10.610 1.00 86.00 110 LYS A CA 1
ATOM 937 C C . LYS A 1 110 ? -13.412 8.032 9.750 1.00 86.00 110 LYS A C 1
ATOM 939 O O . LYS A 1 110 ? -13.969 7.541 8.776 1.00 86.00 110 LYS A O 1
ATOM 944 N N . GLN A 1 111 ? -13.596 9.296 10.129 1.00 86.50 111 GLN A N 1
ATOM 945 C CA . GLN A 1 111 ? -14.461 10.238 9.422 1.00 86.50 111 GLN A CA 1
ATOM 946 C C . GLN A 1 111 ? -13.911 10.576 8.039 1.00 86.50 111 GLN A C 1
ATOM 948 O O . GLN A 1 111 ? -14.681 10.594 7.086 1.00 86.50 111 GLN A O 1
ATOM 953 N N . ASN A 1 112 ? -12.597 10.785 7.927 1.00 88.88 112 ASN A N 1
ATOM 954 C CA . ASN A 1 112 ? -11.963 11.084 6.646 1.00 88.88 112 ASN A CA 1
ATOM 955 C C . ASN A 1 112 ? -12.067 9.872 5.720 1.00 88.88 112 ASN A C 1
ATOM 957 O O . ASN A 1 112 ? -12.525 10.010 4.595 1.00 88.88 112 ASN A O 1
ATOM 961 N N . LEU A 1 113 ? -11.767 8.670 6.225 1.00 91.12 113 LEU A N 1
ATOM 962 C CA . LEU A 1 113 ? -11.959 7.436 5.460 1.00 91.12 113 LEU A CA 1
ATOM 963 C C . LEU A 1 113 ? -13.410 7.274 4.985 1.00 91.12 113 LEU A C 1
ATOM 965 O O . LEU A 1 113 ? -13.648 6.971 3.823 1.00 91.12 113 LEU A O 1
ATOM 969 N N . ALA A 1 114 ? -14.388 7.504 5.864 1.00 92.06 114 ALA A N 1
ATOM 970 C CA . ALA A 1 114 ? -15.804 7.393 5.517 1.00 92.06 114 ALA A CA 1
ATOM 971 C C . ALA A 1 114 ? -16.224 8.406 4.441 1.00 92.06 114 ALA A C 1
ATOM 973 O O . ALA A 1 114 ? -16.991 8.058 3.542 1.00 92.06 114 ALA A O 1
ATOM 974 N N . TYR A 1 115 ? -15.701 9.632 4.522 1.00 92.75 115 TYR A N 1
ATOM 975 C CA . TYR A 1 115 ? -15.920 10.685 3.536 1.00 92.75 115 TYR A CA 1
ATOM 976 C C . TYR A 1 115 ? -15.337 10.310 2.166 1.00 92.75 115 TYR A C 1
ATOM 978 O O . TYR A 1 115 ? -16.082 10.291 1.186 1.00 92.75 115 TYR A O 1
ATOM 986 N N . GLU A 1 116 ? -14.059 9.923 2.111 1.00 90.94 116 GLU A N 1
ATOM 987 C CA . GLU A 1 116 ? -13.377 9.535 0.866 1.00 90.94 116 GLU A CA 1
ATOM 988 C C . GLU A 1 116 ? -14.026 8.304 0.219 1.00 90.94 116 GLU A C 1
ATOM 990 O O . GLU A 1 116 ? -14.322 8.275 -0.978 1.00 90.94 1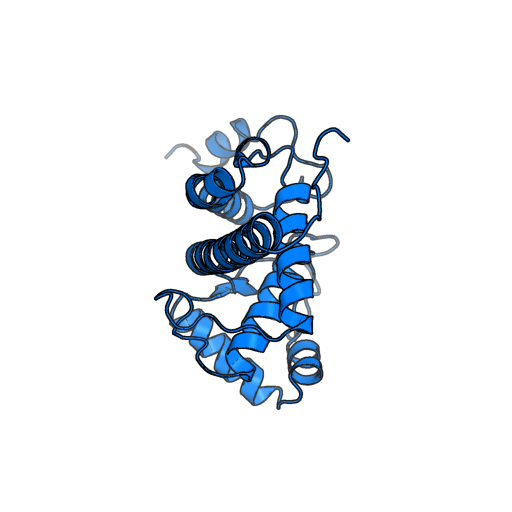16 GLU A O 1
ATOM 995 N N . MET A 1 117 ? -14.346 7.294 1.029 1.00 92.00 117 MET A N 1
ATOM 996 C CA . MET A 1 117 ? -14.980 6.061 0.561 1.00 92.00 117 MET A CA 1
ATOM 997 C C . MET A 1 117 ? -16.476 6.225 0.252 1.00 92.00 117 MET A C 1
ATOM 999 O O . MET A 1 117 ? -17.060 5.335 -0.364 1.00 92.00 117 MET A O 1
ATOM 1003 N N . LYS A 1 118 ? -17.105 7.338 0.661 1.00 93.62 118 LYS A N 1
ATOM 1004 C CA . LYS A 1 118 ? -18.553 7.598 0.545 1.00 93.62 118 LYS A CA 1
ATOM 1005 C C . LYS A 1 118 ? -19.416 6.507 1.196 1.00 93.62 118 LYS A C 1
ATOM 1007 O O . LYS A 1 118 ? -20.438 6.094 0.648 1.00 93.62 118 LYS A O 1
ATOM 1012 N N . VAL A 1 119 ? -19.013 6.048 2.380 1.00 94.00 119 VAL A N 1
ATOM 1013 C CA . VAL A 1 119 ? -19.735 5.038 3.176 1.00 94.00 119 VAL A CA 1
ATOM 1014 C C . VAL A 1 119 ? -19.954 5.519 4.610 1.00 94.00 119 VAL A C 1
ATOM 1016 O O . VAL A 1 119 ? -19.454 6.561 5.025 1.00 94.00 119 VAL A O 1
ATOM 1019 N N . SER A 1 120 ? -20.711 4.760 5.404 1.00 94.00 120 SER A N 1
ATOM 1020 C CA . SER A 1 120 ? -20.911 5.105 6.812 1.00 94.00 120 SER A CA 1
ATOM 1021 C C . SER A 1 120 ? -19.636 4.883 7.639 1.00 94.00 120 SER A C 1
ATOM 1023 O O . SER A 1 120 ? -18.875 3.944 7.403 1.00 94.00 120 SER A O 1
ATOM 1025 N N . VAL A 1 121 ? -19.443 5.690 8.689 1.00 92.12 121 VAL A N 1
ATOM 1026 C CA . VAL A 1 121 ? -18.355 5.492 9.670 1.00 92.12 121 VAL A CA 1
ATOM 1027 C C . VAL A 1 121 ? -18.422 4.102 10.315 1.00 92.12 121 VAL A C 1
ATOM 1029 O O . VAL A 1 121 ? -17.385 3.515 10.619 1.00 92.12 121 VAL A O 1
ATOM 1032 N N . LYS A 1 122 ? -19.634 3.556 10.494 1.00 93.75 122 LYS A N 1
ATOM 1033 C CA . LYS A 1 122 ? -19.845 2.197 11.004 1.00 93.75 122 LYS A CA 1
ATOM 1034 C C . LYS A 1 122 ? -19.237 1.156 10.060 1.00 93.75 122 LYS A C 1
ATOM 1036 O O . LYS A 1 122 ? -18.473 0.318 10.518 1.00 93.75 122 LYS A O 1
ATOM 1041 N N . THR A 1 123 ? -19.497 1.275 8.760 1.00 93.88 123 THR A N 1
ATOM 1042 C CA . THR A 1 123 ? -18.941 0.386 7.729 1.00 93.88 123 THR A CA 1
ATOM 1043 C C . THR A 1 123 ? -17.414 0.440 7.701 1.00 93.88 123 THR A C 1
ATOM 1045 O O . THR A 1 123 ? -16.768 -0.602 7.692 1.00 93.88 123 THR A O 1
ATOM 1048 N N . VAL A 1 124 ? -16.818 1.641 7.750 1.00 93.94 124 VAL A N 1
ATOM 1049 C CA . VAL A 1 124 ? -15.351 1.786 7.839 1.00 93.94 124 VAL A CA 1
ATOM 1050 C C . VAL A 1 124 ? -14.808 1.080 9.078 1.00 93.94 124 VAL A C 1
ATOM 1052 O O . VAL A 1 124 ? -13.805 0.377 9.004 1.00 93.94 124 VAL A O 1
ATOM 1055 N N . TYR A 1 125 ? -15.464 1.258 10.224 1.00 92.00 125 TYR A N 1
ATOM 1056 C CA . TYR A 1 125 ? -15.028 0.635 11.465 1.00 92.00 125 TYR A CA 1
ATOM 1057 C C . TYR A 1 125 ? -15.101 -0.895 11.410 1.00 92.00 125 TYR A C 1
ATOM 1059 O O . TYR A 1 125 ? -14.142 -1.545 11.814 1.00 92.00 125 TYR A O 1
ATOM 1067 N N . GLU A 1 126 ? -16.187 -1.459 10.880 1.00 94.69 126 GLU A N 1
ATOM 1068 C CA . GLU A 1 126 ? -16.351 -2.908 10.700 1.00 94.69 126 GLU A CA 1
ATOM 1069 C C . GLU A 1 126 ? -15.241 -3.492 9.815 1.00 94.69 126 GLU A C 1
ATOM 1071 O O . GLU A 1 126 ? -14.585 -4.448 10.225 1.00 94.69 126 GLU A O 1
ATOM 1076 N N . LEU A 1 127 ? -14.951 -2.857 8.672 1.00 95.31 127 LEU A N 1
ATOM 1077 C CA . LEU A 1 127 ? -13.861 -3.271 7.780 1.00 95.31 127 LEU A CA 1
ATOM 1078 C C . LEU A 1 127 ? -12.489 -3.205 8.464 1.00 95.31 127 LEU A C 1
ATOM 1080 O O . LEU A 1 127 ? -11.691 -4.132 8.356 1.00 95.31 127 LEU A O 1
ATOM 1084 N N . ILE A 1 128 ? -12.206 -2.123 9.193 1.00 94.38 128 ILE A N 1
ATOM 1085 C CA . ILE A 1 128 ? -10.944 -1.978 9.930 1.00 94.38 128 ILE A CA 1
ATOM 1086 C C . ILE A 1 128 ? -10.790 -3.091 10.969 1.00 94.38 128 ILE A C 1
ATOM 1088 O O . ILE A 1 128 ? -9.722 -3.690 11.058 1.00 94.38 128 ILE A O 1
ATOM 1092 N N . GLN A 1 129 ? -11.830 -3.361 11.763 1.00 94.25 129 GLN A N 1
ATOM 1093 C CA . GLN A 1 129 ? -11.771 -4.401 12.792 1.00 94.25 129 GLN A CA 1
ATOM 1094 C C . GLN A 1 129 ? -11.592 -5.789 12.175 1.00 94.25 129 GLN A C 1
ATOM 1096 O O . GLN A 1 129 ? -10.795 -6.575 12.681 1.00 94.25 129 GLN A O 1
ATOM 1101 N N . GLU A 1 130 ? -12.261 -6.067 11.055 1.00 95.75 130 GLU A N 1
ATOM 1102 C CA . GLU A 1 130 ? -12.066 -7.299 10.290 1.00 95.75 130 GLU A CA 1
ATOM 1103 C C . GLU A 1 130 ? -10.606 -7.456 9.832 1.00 95.75 130 GLU A C 1
ATOM 1105 O O . GLU A 1 130 ? -9.991 -8.503 10.053 1.00 95.75 130 GLU A O 1
ATOM 1110 N N . PHE A 1 131 ? -10.016 -6.414 9.237 1.00 96.44 131 PHE A N 1
ATOM 1111 C CA . PHE A 1 131 ? -8.643 -6.472 8.727 1.00 96.44 131 PHE A CA 1
ATOM 1112 C C . PHE A 1 131 ? -7.577 -6.501 9.823 1.00 96.44 131 PHE A C 1
ATOM 1114 O O . PHE A 1 131 ? -6.526 -7.108 9.618 1.00 96.44 131 PHE A O 1
ATOM 1121 N N . ILE A 1 132 ? -7.843 -5.921 10.995 1.00 95.06 132 ILE A N 1
ATOM 1122 C CA . ILE A 1 132 ? -6.991 -6.110 12.179 1.00 95.06 132 ILE A CA 1
ATOM 1123 C C . ILE A 1 132 ? -7.095 -7.558 12.673 1.00 95.06 132 ILE A C 1
ATOM 1125 O O . ILE A 1 132 ? -6.075 -8.216 12.861 1.00 95.06 132 ILE A O 1
ATOM 1129 N N . ALA A 1 133 ? -8.314 -8.083 12.837 1.00 95.31 133 ALA A N 1
ATOM 1130 C CA . ALA A 1 133 ? -8.543 -9.434 13.356 1.00 95.31 133 ALA A CA 1
ATOM 1131 C C . ALA A 1 133 ? -7.931 -10.527 12.465 1.00 95.31 133 ALA A C 1
ATOM 1133 O O . ALA A 1 133 ? -7.492 -11.565 12.955 1.00 95.31 133 ALA A O 1
ATOM 1134 N N . THR A 1 134 ? -7.882 -10.283 11.157 1.00 94.75 134 THR A N 1
ATOM 1135 C CA . THR A 1 134 ? -7.295 -11.194 10.164 1.00 94.75 134 THR A CA 1
ATOM 1136 C C . THR A 1 134 ? -5.808 -10.933 9.893 1.00 94.75 134 THR A C 1
ATOM 1138 O O . THR A 1 134 ? -5.209 -11.648 9.096 1.00 94.75 134 THR A O 1
ATOM 1141 N N . GLY A 1 135 ? -5.194 -9.940 10.549 1.00 94.94 135 GLY A N 1
ATOM 1142 C CA . GLY A 1 135 ? -3.762 -9.639 10.438 1.00 94.94 135 GLY A CA 1
ATOM 1143 C C . GLY A 1 135 ? -3.340 -8.894 9.165 1.00 94.94 135 GLY A C 1
ATOM 1144 O O . GLY A 1 135 ? -2.144 -8.727 8.925 1.00 94.94 135 GLY A O 1
ATOM 1145 N N . HIS A 1 136 ? -4.289 -8.420 8.355 1.00 96.44 136 HIS A N 1
ATOM 1146 C CA . HIS A 1 136 ? -4.007 -7.612 7.163 1.00 96.44 136 HIS A CA 1
ATOM 1147 C C . HIS A 1 136 ? -3.624 -6.180 7.524 1.00 96.44 136 HIS A C 1
ATOM 1149 O O . HIS A 1 136 ? -2.793 -5.581 6.843 1.00 96.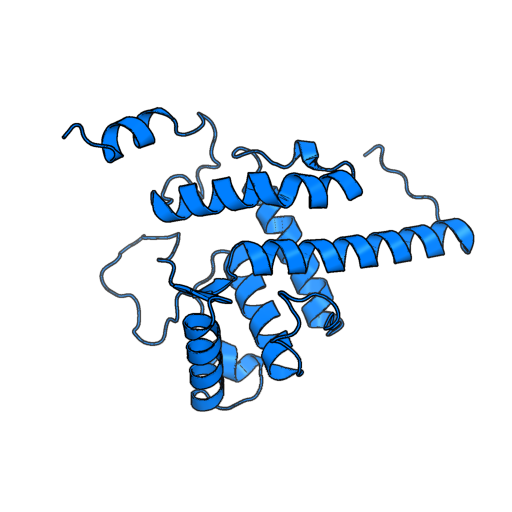44 136 HIS A O 1
ATOM 1155 N N . PHE A 1 137 ? -4.194 -5.648 8.607 1.00 95.44 137 PHE A N 1
ATOM 1156 C CA . PHE A 1 137 ? -3.809 -4.381 9.216 1.00 95.44 137 PHE A CA 1
ATOM 1157 C C . PHE A 1 137 ? -3.203 -4.612 10.598 1.00 95.44 137 PHE A C 1
ATOM 1159 O O . PHE A 1 137 ? -3.557 -5.549 11.308 1.00 95.44 137 PHE A O 1
ATOM 1166 N N . VAL A 1 138 ? -2.290 -3.726 10.980 1.00 91.94 138 VAL A N 1
ATOM 1167 C CA . VAL A 1 138 ? -1.662 -3.700 12.301 1.00 91.94 138 VAL A CA 1
ATOM 1168 C C . VAL A 1 138 ? -1.877 -2.338 12.934 1.00 91.94 138 VAL A C 1
ATOM 1170 O O . VAL A 1 138 ? -1.800 -1.313 12.256 1.00 91.94 138 VAL A O 1
ATOM 1173 N N . GLU A 1 139 ? -2.135 -2.319 14.235 1.00 88.62 139 GLU A N 1
ATOM 1174 C CA . GLU A 1 139 ? -2.126 -1.080 15.003 1.00 88.62 139 GLU A CA 1
ATOM 1175 C C . GLU A 1 139 ? -0.674 -0.650 15.225 1.00 88.62 139 GLU A C 1
ATOM 1177 O O . GLU A 1 139 ? 0.166 -1.443 15.652 1.00 88.62 139 GLU A O 1
ATOM 1182 N N . LEU A 1 140 ? -0.360 0.602 14.904 1.00 80.38 140 LEU A N 1
ATOM 1183 C CA . LEU A 1 140 ? 0.975 1.160 15.078 1.00 80.38 140 LEU A CA 1
ATOM 1184 C C . LEU A 1 140 ? 0.844 2.591 15.600 1.00 80.38 140 LEU A C 1
ATOM 1186 O O . LEU A 1 140 ? 0.047 3.350 15.052 1.00 80.38 140 LEU A O 1
ATOM 1190 N N . PRO A 1 141 ? 1.603 2.997 16.632 1.00 72.94 141 PRO A N 1
ATOM 1191 C CA . PRO A 1 141 ? 1.584 4.374 17.113 1.00 72.94 141 PRO A CA 1
ATOM 1192 C C . PRO A 1 141 ? 2.064 5.355 16.029 1.00 72.94 141 PRO A C 1
ATOM 1194 O O . PRO A 1 141 ? 2.714 4.943 15.061 1.00 72.94 141 PRO A O 1
ATOM 1197 N N . PRO A 1 142 ? 1.732 6.655 16.142 1.00 68.62 142 PRO A N 1
ATOM 1198 C CA . PRO A 1 142 ? 2.048 7.609 15.092 1.00 68.62 142 PRO A CA 1
ATOM 1199 C C . PRO A 1 142 ? 3.526 7.951 15.148 1.00 68.62 142 PRO A C 1
ATOM 1201 O O . PRO A 1 142 ? 4.162 7.825 16.190 1.00 68.62 142 PRO A O 1
ATOM 1204 N N . THR A 1 143 ? 4.088 8.333 14.008 1.00 63.16 143 THR A N 1
ATOM 1205 C CA . THR A 1 143 ? 5.521 8.616 13.894 1.00 63.16 143 THR A CA 1
ATOM 1206 C C . THR A 1 143 ? 5.888 9.975 14.498 1.00 63.16 143 THR A C 1
ATOM 1208 O O . THR A 1 143 ? 7.010 10.143 14.963 1.00 63.16 143 THR A O 1
ATOM 1211 N N . ASP A 1 144 ? 4.945 10.924 14.535 1.00 59.84 144 ASP A N 1
ATOM 1212 C CA . ASP A 1 144 ? 5.171 12.281 15.035 1.00 59.84 144 ASP A CA 1
ATOM 1213 C C . ASP A 1 144 ? 4.501 12.488 16.406 1.00 59.84 144 ASP A C 1
ATOM 1215 O O . ASP A 1 144 ? 3.291 12.699 16.525 1.00 59.84 144 ASP A O 1
ATOM 1219 N N . PHE A 1 145 ? 5.299 12.367 17.467 1.00 55.72 145 PHE A N 1
ATOM 1220 C CA . PHE A 1 145 ? 4.908 12.647 18.848 1.00 55.72 145 PHE A CA 1
ATOM 1221 C C . PHE A 1 145 ? 5.371 14.053 19.245 1.00 55.72 145 PHE A C 1
ATOM 1223 O O . PHE A 1 145 ? 6.242 14.220 20.093 1.00 55.72 145 PHE A O 1
ATOM 1230 N N . GLY A 1 146 ? 4.764 15.084 18.658 1.00 43.53 146 GLY A N 1
ATOM 1231 C CA . GLY A 1 146 ? 4.960 16.459 19.129 1.00 43.53 146 GLY A CA 1
ATOM 1232 C C . GLY A 1 146 ? 4.328 16.720 20.505 1.00 43.53 146 GLY A C 1
ATOM 1233 O O . GLY A 1 146 ? 4.799 17.589 21.225 1.00 43.53 146 GLY A O 1
ATOM 1234 N N . ASN A 1 147 ? 3.277 15.972 20.877 1.00 45.47 147 ASN A N 1
ATOM 1235 C CA . ASN A 1 147 ? 2.660 15.941 22.212 1.00 45.47 147 ASN A CA 1
ATOM 1236 C C . ASN A 1 147 ? 1.690 14.745 22.315 1.00 45.47 147 ASN A C 1
ATOM 1238 O O . ASN A 1 147 ? 0.572 14.790 21.803 1.00 45.47 147 ASN A O 1
ATOM 1242 N N . ALA A 1 148 ? 2.109 13.667 22.982 1.00 47.97 148 ALA A N 1
ATOM 1243 C CA . ALA A 1 148 ? 1.376 12.396 23.079 1.00 47.97 148 ALA A CA 1
ATOM 1244 C C . ALA A 1 148 ? 0.022 12.467 23.826 1.00 47.97 148 ALA A C 1
ATOM 1246 O O . ALA A 1 148 ? -0.757 11.518 23.782 1.00 47.97 148 ALA A O 1
ATOM 1247 N N . GLU A 1 149 ? -0.281 13.567 24.518 1.00 49.44 149 GLU A N 1
ATOM 1248 C CA . GLU A 1 149 ? -1.371 13.608 25.503 1.00 49.44 149 GLU A CA 1
ATOM 1249 C C . GLU A 1 149 ? -2.780 13.811 24.924 1.00 49.44 149 GLU A C 1
ATOM 1251 O O . GLU A 1 149 ? -3.763 13.700 25.658 1.00 49.44 149 GLU A O 1
ATOM 1256 N N . LYS A 1 150 ? -2.932 14.089 23.621 1.00 53.00 150 LYS A N 1
ATOM 1257 C CA . LYS A 1 150 ? -4.255 14.343 23.013 1.00 5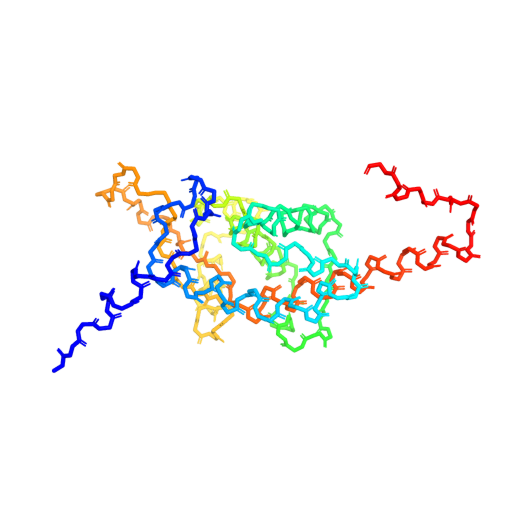3.00 150 LYS A CA 1
ATOM 1258 C C . LYS A 1 150 ? -4.427 13.696 21.641 1.00 53.00 150 LYS A C 1
ATOM 1260 O O . LYS A 1 150 ? -4.863 14.349 20.696 1.00 53.00 150 LYS A O 1
ATOM 1265 N N . ILE A 1 151 ? -4.120 12.404 21.519 1.00 59.81 151 ILE A N 1
ATOM 1266 C CA . ILE A 1 151 ? -4.576 11.657 20.340 1.00 59.81 151 ILE A CA 1
ATOM 1267 C C . ILE A 1 151 ? -6.096 11.504 20.444 1.00 59.81 151 ILE A C 1
ATOM 1269 O O . ILE A 1 151 ? -6.629 10.903 21.376 1.00 59.81 151 ILE A O 1
ATOM 1273 N N . ASP A 1 152 ? -6.799 12.105 19.491 1.00 63.97 152 ASP A N 1
ATOM 1274 C CA . ASP A 1 152 ? -8.246 12.017 19.373 1.00 63.97 152 ASP A CA 1
ATOM 1275 C C . ASP A 1 152 ? -8.682 10.548 19.220 1.00 63.97 152 ASP A C 1
ATOM 1277 O O . ASP A 1 152 ? -8.163 9.833 18.366 1.00 63.97 152 ASP A O 1
ATOM 1281 N N . LYS A 1 153 ? -9.679 10.100 19.998 1.00 66.06 153 LYS A N 1
ATOM 1282 C CA . LYS A 1 153 ? -10.241 8.732 19.931 1.00 66.06 153 LYS A CA 1
ATOM 1283 C C . LYS A 1 153 ? -10.786 8.360 18.541 1.00 66.06 153 LYS A C 1
ATOM 1285 O O . LYS A 1 153 ? -11.088 7.195 18.281 1.00 66.06 153 LYS A O 1
ATOM 1290 N N . ARG A 1 154 ? -10.977 9.350 17.666 1.00 69.38 154 ARG A N 1
ATOM 1291 C CA . ARG A 1 154 ? -11.395 9.196 16.267 1.00 69.38 154 ARG A CA 1
ATOM 1292 C C . ARG A 1 154 ? -10.257 8.769 15.331 1.00 69.38 154 ARG A C 1
ATOM 1294 O O . ARG A 1 154 ? -10.548 8.302 14.227 1.00 69.38 154 ARG A O 1
ATOM 1301 N N . VAL A 1 155 ? -9.001 8.907 15.758 1.00 72.69 155 VAL A N 1
ATOM 1302 C CA . VAL A 1 155 ? -7.830 8.397 15.037 1.00 72.69 155 VAL A CA 1
ATOM 1303 C C . VAL A 1 155 ? -7.818 6.873 15.138 1.00 72.69 155 VAL A C 1
ATOM 1305 O O . VAL A 1 155 ? -7.915 6.311 16.227 1.00 72.69 155 VAL A O 1
ATOM 1308 N N . VAL A 1 156 ? -7.686 6.198 14.001 1.00 74.94 156 VAL A N 1
ATOM 1309 C CA . VAL A 1 156 ? -7.373 4.769 13.939 1.00 74.94 156 VAL A CA 1
ATOM 1310 C C . VAL A 1 156 ? -5.968 4.663 13.424 1.00 74.94 156 VAL A C 1
ATOM 1312 O O . VAL A 1 156 ? -5.731 4.806 12.232 1.00 74.94 156 VAL A O 1
ATOM 1315 N N . ASN A 1 157 ? -5.019 4.426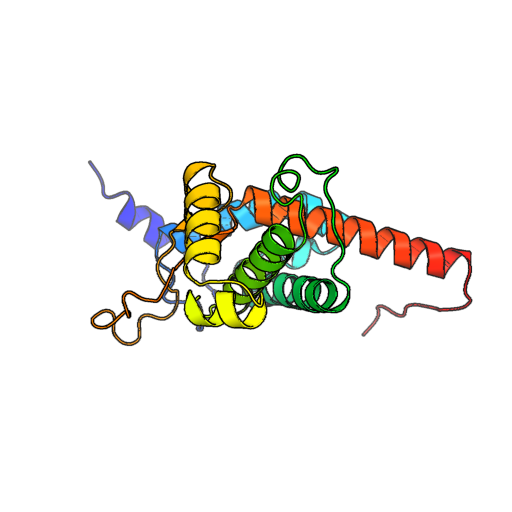 14.308 1.00 78.75 157 ASN A N 1
ATOM 1316 C CA . ASN A 1 157 ? -3.645 4.388 13.870 1.00 78.75 157 ASN A CA 1
ATOM 1317 C C . ASN A 1 157 ? -3.261 2.993 13.395 1.00 78.75 157 ASN A C 1
ATOM 1319 O O . ASN A 1 157 ? -2.654 2.201 14.110 1.00 78.75 157 ASN A O 1
ATOM 1323 N N . ILE A 1 158 ? -3.705 2.691 12.184 1.00 88.62 158 ILE A N 1
ATOM 1324 C CA . ILE A 1 158 ? -3.462 1.423 11.513 1.00 88.62 158 ILE A CA 1
ATOM 1325 C C . ILE A 1 158 ? -2.452 1.593 10.392 1.00 88.62 158 ILE A C 1
ATOM 1327 O O . ILE A 1 158 ? -2.287 2.672 9.818 1.00 88.62 158 ILE A O 1
ATOM 1331 N N . ARG A 1 159 ? -1.772 0.500 10.082 1.00 89.62 159 ARG A N 1
ATOM 1332 C CA . ARG A 1 159 ? -0.887 0.346 8.932 1.00 89.62 159 ARG A CA 1
ATOM 1333 C C . ARG A 1 159 ? -1.231 -0.968 8.238 1.00 89.62 159 ARG A C 1
ATOM 1335 O O . ARG A 1 159 ? -1.703 -1.888 8.909 1.00 89.62 159 ARG A O 1
ATOM 1342 N N . PRO A 1 160 ? -0.969 -1.106 6.931 1.00 93.31 160 PRO A N 1
ATOM 1343 C CA . PRO A 1 160 ? -0.962 -2.431 6.327 1.00 93.31 160 PRO A CA 1
ATOM 1344 C C . PRO A 1 160 ? 0.065 -3.316 7.045 1.00 93.31 160 PRO A C 1
ATOM 1346 O O . PRO A 1 160 ? 1.103 -2.834 7.522 1.00 93.31 160 PRO A O 1
ATOM 1349 N N . SER A 1 161 ? -0.195 -4.615 7.123 1.00 95.19 161 SER A N 1
ATOM 1350 C CA . SER A 1 161 ? 0.831 -5.572 7.523 1.00 95.19 161 SER A CA 1
ATOM 1351 C C . SER A 1 161 ? 1.991 -5.513 6.529 1.00 95.19 161 SER A C 1
ATOM 1353 O O . SER A 1 161 ? 1.827 -5.079 5.385 1.00 95.19 161 SER A O 1
ATOM 1355 N N . VAL A 1 162 ? 3.184 -5.933 6.961 1.00 95.06 162 VAL A N 1
ATOM 1356 C CA . VAL A 1 162 ? 4.346 -5.950 6.063 1.00 95.06 162 VAL A CA 1
ATOM 1357 C C . VAL A 1 162 ? 4.021 -6.771 4.818 1.00 95.06 162 VAL A C 1
ATOM 1359 O O . VAL A 1 162 ? 4.182 -6.264 3.717 1.00 95.06 162 VAL A O 1
ATOM 1362 N N . ASN A 1 163 ? 3.473 -7.978 4.975 1.00 96.00 163 ASN A N 1
ATOM 1363 C CA . ASN A 1 163 ? 3.150 -8.858 3.850 1.00 96.00 163 ASN A CA 1
ATOM 1364 C C . ASN A 1 163 ? 2.179 -8.209 2.852 1.00 96.00 163 ASN A C 1
ATOM 1366 O O . ASN A 1 163 ? 2.438 -8.259 1.650 1.00 96.00 163 ASN A O 1
ATOM 1370 N N . VAL A 1 164 ? 1.138 -7.523 3.339 1.00 95.88 164 VAL A N 1
ATOM 1371 C CA . VAL A 1 164 ? 0.206 -6.772 2.483 1.00 95.88 164 VAL A CA 1
ATOM 1372 C C . VAL A 1 164 ? 0.931 -5.655 1.731 1.00 95.88 164 VAL A C 1
ATOM 1374 O O . VAL A 1 164 ? 0.731 -5.510 0.527 1.00 95.88 164 VAL A O 1
ATOM 1377 N N . THR A 1 165 ? 1.818 -4.896 2.388 1.00 95.00 165 THR A N 1
ATOM 1378 C CA . THR A 1 165 ? 2.631 -3.862 1.715 1.00 95.00 165 THR A CA 1
ATOM 1379 C C . THR A 1 165 ? 3.514 -4.450 0.614 1.00 95.00 165 THR A C 1
ATOM 1381 O O . THR A 1 165 ? 3.547 -3.912 -0.492 1.00 95.00 165 THR A O 1
ATOM 1384 N N . ILE A 1 166 ? 4.210 -5.558 0.891 1.00 95.50 166 ILE A N 1
ATOM 1385 C CA . ILE A 1 166 ? 5.075 -6.222 -0.095 1.00 95.50 166 ILE A CA 1
ATOM 1386 C C . ILE A 1 166 ? 4.249 -6.701 -1.286 1.00 95.50 166 ILE A C 1
ATOM 1388 O O . ILE A 1 166 ? 4.597 -6.405 -2.426 1.00 95.50 166 ILE A O 1
ATOM 1392 N N . ALA A 1 167 ? 3.148 -7.409 -1.024 1.00 95.19 167 ALA A N 1
ATOM 1393 C CA . ALA A 1 167 ? 2.271 -7.934 -2.060 1.00 95.19 167 ALA A CA 1
ATOM 1394 C C . ALA A 1 167 ? 1.707 -6.813 -2.937 1.00 95.19 167 ALA A C 1
ATOM 1396 O O . ALA A 1 167 ? 1.736 -6.926 -4.161 1.00 95.19 167 ALA A O 1
ATOM 1397 N N . TYR A 1 168 ? 1.257 -5.722 -2.313 1.00 94.12 168 TYR A N 1
ATOM 1398 C CA . TYR A 1 168 ? 0.730 -4.549 -2.996 1.00 94.12 168 TYR A CA 1
ATOM 1399 C C . TYR A 1 168 ? 1.761 -3.908 -3.931 1.00 94.12 168 TYR A C 1
ATOM 1401 O O . TYR A 1 168 ? 1.460 -3.644 -5.094 1.00 94.12 168 TYR A O 1
ATOM 1409 N N . LEU A 1 169 ? 2.991 -3.684 -3.466 1.00 93.94 169 LEU A N 1
ATOM 1410 C CA . LEU A 1 169 ? 4.040 -3.125 -4.321 1.00 93.94 169 LEU A CA 1
ATOM 1411 C C . LEU A 1 169 ? 4.445 -4.101 -5.428 1.00 93.94 169 LEU A C 1
ATOM 1413 O O . LEU A 1 169 ? 4.641 -3.682 -6.567 1.00 93.94 169 LEU A O 1
ATOM 1417 N N . ASP A 1 170 ? 4.501 -5.398 -5.129 1.00 94.50 170 ASP A N 1
ATOM 1418 C CA . ASP A 1 170 ? 4.913 -6.404 -6.102 1.00 94.50 170 ASP A CA 1
ATOM 1419 C C . ASP A 1 170 ? 3.961 -6.498 -7.295 1.00 94.50 170 ASP A C 1
ATOM 1421 O O . ASP A 1 170 ? 4.401 -6.463 -8.448 1.00 94.50 170 ASP A O 1
ATOM 1425 N N . VAL A 1 171 ? 2.648 -6.572 -7.046 1.00 92.38 171 VAL A N 1
ATOM 1426 C CA . VAL A 1 171 ? 1.655 -6.627 -8.132 1.00 92.38 171 VAL A CA 1
ATOM 1427 C C . VAL A 1 171 ? 1.699 -5.366 -8.992 1.00 92.38 171 VAL A C 1
ATOM 1429 O O . VAL A 1 171 ? 1.662 -5.466 -10.221 1.00 92.38 171 VAL A O 1
ATOM 1432 N N . ASN A 1 172 ? 1.882 -4.200 -8.370 1.00 91.69 172 ASN A N 1
ATOM 1433 C CA . ASN A 1 172 ? 1.969 -2.926 -9.074 1.00 91.69 172 ASN A CA 1
ATOM 1434 C C . ASN A 1 172 ? 3.245 -2.810 -9.911 1.00 91.69 172 ASN A C 1
ATOM 1436 O O . ASN A 1 172 ? 3.180 -2.436 -11.080 1.00 91.69 172 ASN A O 1
ATOM 1440 N N . PHE A 1 173 ? 4.400 -3.207 -9.379 1.00 92.19 173 PHE A N 1
ATOM 1441 C CA . PHE A 1 173 ? 5.643 -3.224 -10.152 1.00 92.19 173 PHE A CA 1
ATOM 1442 C C . PHE A 1 173 ? 5.567 -4.211 -11.316 1.00 92.19 173 PHE A C 1
ATOM 1444 O O . PHE A 1 173 ? 5.990 -3.886 -12.427 1.00 92.19 173 PHE A O 1
ATOM 1451 N N . ASN A 1 174 ? 4.965 -5.387 -11.109 1.00 91.12 174 ASN A N 1
ATOM 1452 C CA . ASN A 1 174 ? 4.720 -6.337 -12.193 1.00 91.12 174 ASN A CA 1
ATOM 1453 C C . ASN A 1 174 ? 3.809 -5.727 -13.277 1.00 91.12 174 ASN A C 1
ATOM 1455 O O . ASN A 1 174 ? 4.043 -5.956 -14.466 1.00 91.12 174 ASN A O 1
ATOM 1459 N N . HIS A 1 175 ? 2.789 -4.950 -12.897 1.00 89.19 175 HIS A N 1
ATOM 1460 C CA . HIS A 1 175 ? 1.925 -4.241 -13.844 1.00 89.19 175 HIS A CA 1
ATOM 1461 C C . HIS A 1 175 ? 2.700 -3.168 -14.627 1.00 89.19 175 HIS A C 1
ATOM 1463 O O . HIS A 1 175 ? 2.692 -3.182 -15.858 1.00 89.19 175 HIS A O 1
ATOM 1469 N N . ILE A 1 176 ? 3.465 -2.314 -13.940 1.00 88.88 176 ILE A N 1
ATOM 1470 C CA . ILE A 1 176 ? 4.322 -1.286 -14.555 1.00 88.88 176 ILE A CA 1
ATOM 1471 C C . ILE A 1 176 ? 5.295 -1.913 -15.562 1.00 88.88 176 ILE A C 1
ATOM 1473 O O . ILE A 1 176 ? 5.413 -1.444 -16.695 1.00 88.88 176 ILE A O 1
ATOM 1477 N N . LEU A 1 177 ? 5.951 -3.017 -15.198 1.00 89.62 177 LEU A N 1
ATOM 1478 C CA . LEU A 1 177 ? 6.869 -3.733 -16.087 1.00 89.62 177 LEU A CA 1
ATOM 1479 C C . LEU A 1 177 ? 6.171 -4.278 -17.339 1.00 89.62 177 LEU A C 1
ATOM 1481 O O . LEU A 1 177 ? 6.742 -4.216 -18.432 1.00 89.62 177 LEU A O 1
ATOM 1485 N N . LYS A 1 178 ? 4.933 -4.776 -17.214 1.00 89.94 178 LYS A N 1
ATOM 1486 C CA . LYS A 1 178 ? 4.120 -5.195 -18.368 1.00 89.94 178 LYS A CA 1
ATOM 1487 C C . LYS A 1 178 ? 3.808 -4.007 -19.281 1.00 89.94 178 LYS A C 1
ATOM 1489 O O . LYS A 1 178 ? 3.978 -4.139 -20.493 1.00 89.94 178 LYS A O 1
ATOM 1494 N N . CYS A 1 179 ? 3.443 -2.854 -18.721 1.00 89.25 179 CYS A N 1
ATOM 1495 C CA . CYS A 1 179 ? 3.202 -1.626 -19.484 1.00 89.25 179 CYS A CA 1
ATOM 1496 C C . CYS A 1 179 ? 4.467 -1.151 -20.215 1.00 89.25 179 CYS A C 1
ATOM 1498 O O . CYS A 1 179 ? 4.426 -0.908 -21.421 1.00 89.25 179 CYS A O 1
ATOM 1500 N N . ILE A 1 180 ? 5.619 -1.112 -19.536 1.00 88.69 180 ILE A N 1
ATOM 1501 C CA . ILE A 1 180 ? 6.908 -0.767 -20.159 1.00 88.69 180 ILE A CA 1
ATOM 1502 C C . ILE A 1 180 ? 7.238 -1.743 -21.293 1.00 88.69 180 ILE A C 1
ATOM 1504 O O . ILE A 1 180 ? 7.652 -1.317 -22.372 1.00 88.69 180 ILE A O 1
ATOM 1508 N N . LYS A 1 181 ? 7.049 -3.051 -21.078 1.00 89.00 181 LYS A N 1
ATOM 1509 C CA . LYS A 1 181 ? 7.289 -4.071 -22.108 1.00 89.00 181 LYS A CA 1
ATOM 1510 C C . LYS A 1 181 ? 6.383 -3.859 -23.321 1.00 89.00 181 LYS A C 1
ATOM 1512 O O . LYS A 1 181 ? 6.875 -3.900 -24.445 1.00 89.00 181 LYS A O 1
ATOM 1517 N N . PHE A 1 182 ? 5.094 -3.605 -23.103 1.00 92.19 182 PHE A N 1
ATOM 1518 C CA . PHE A 1 182 ? 4.148 -3.291 -24.171 1.00 92.19 182 PHE A CA 1
ATOM 1519 C C . PHE A 1 182 ? 4.609 -2.072 -24.983 1.00 92.19 182 PHE A C 1
ATOM 1521 O O . PHE A 1 182 ? 4.735 -2.164 -26.204 1.00 92.19 182 PHE A O 1
ATOM 1528 N N . LEU A 1 183 ? 4.956 -0.967 -24.312 1.00 92.38 183 LEU A N 1
ATOM 1529 C CA . LEU A 1 183 ? 5.431 0.251 -24.973 1.00 92.38 183 LEU A CA 1
ATOM 1530 C C . LEU A 1 183 ? 6.724 0.012 -25.761 1.00 92.38 183 LEU A C 1
ATOM 1532 O O . LEU A 1 183 ? 6.822 0.456 -26.902 1.00 92.38 183 LEU A O 1
ATOM 1536 N N . LYS A 1 184 ? 7.688 -0.736 -25.212 1.00 87.88 184 LYS A N 1
ATOM 1537 C CA . LYS A 1 184 ? 8.930 -1.086 -25.925 1.00 87.88 184 LYS A CA 1
ATOM 1538 C C . LYS A 1 184 ? 8.685 -1.909 -27.193 1.00 87.88 184 LYS A C 1
ATOM 1540 O O . LYS A 1 184 ? 9.424 -1.753 -28.157 1.00 87.88 184 LYS A O 1
ATOM 1545 N N . MET A 1 185 ? 7.690 -2.797 -27.189 1.00 90.50 185 MET A N 1
ATOM 1546 C CA . MET A 1 185 ? 7.398 -3.674 -28.333 1.00 90.50 185 MET A CA 1
ATOM 1547 C C . MET A 1 185 ? 6.544 -2.996 -29.407 1.00 90.50 185 MET A C 1
ATOM 1549 O O . MET A 1 185 ? 6.673 -3.324 -30.584 1.00 90.50 185 MET A O 1
ATOM 1553 N N . HIS A 1 186 ? 5.655 -2.084 -29.010 1.00 94.38 186 HIS A N 1
ATOM 1554 C CA . HIS A 1 186 ? 4.589 -1.586 -29.885 1.00 94.38 186 HIS A CA 1
ATOM 1555 C C . HIS A 1 186 ? 4.606 -0.070 -30.104 1.00 94.38 186 HIS A C 1
ATOM 1557 O O . HIS A 1 186 ? 3.752 0.449 -30.819 1.00 94.38 186 HIS A O 1
ATOM 1563 N N . SER A 1 187 ? 5.566 0.656 -29.528 1.00 92.69 187 SER A N 1
ATOM 1564 C CA . SER A 1 187 ? 5.721 2.099 -29.729 1.00 92.69 187 SER A CA 1
ATOM 1565 C C . SER A 1 187 ? 7.160 2.464 -30.097 1.00 92.69 187 SER A C 1
ATOM 1567 O O . SER A 1 187 ? 8.084 1.672 -29.942 1.00 92.69 187 SER A O 1
ATOM 1569 N N . LYS A 1 188 ? 7.357 3.697 -30.571 1.00 89.00 188 LYS A N 1
ATOM 1570 C CA . LYS A 1 188 ? 8.688 4.284 -30.798 1.00 89.00 188 LYS A CA 1
ATOM 1571 C C . LYS A 1 188 ? 9.198 5.069 -29.582 1.00 89.00 188 LYS A C 1
ATOM 1573 O O . LYS A 1 188 ? 10.128 5.858 -29.716 1.00 89.00 188 LYS A O 1
ATOM 1578 N N . ILE A 1 189 ? 8.560 4.909 -28.419 1.00 86.25 189 ILE A N 1
ATOM 1579 C CA . ILE A 1 189 ? 8.935 5.625 -27.200 1.00 86.25 189 ILE A CA 1
ATOM 1580 C C . ILE A 1 189 ? 10.265 5.069 -26.692 1.00 86.25 189 ILE A C 1
ATOM 1582 O O . ILE A 1 189 ? 10.397 3.876 -26.414 1.00 86.25 189 ILE A O 1
ATOM 1586 N N . THR A 1 190 ? 11.245 5.953 -26.544 1.00 78.75 190 THR A N 1
ATOM 1587 C CA . THR A 1 190 ? 12.541 5.657 -25.935 1.00 78.75 190 THR A CA 1
ATOM 1588 C C . THR A 1 190 ? 12.576 6.201 -24.516 1.00 78.75 190 THR A C 1
ATOM 1590 O O . THR A 1 190 ? 12.320 7.383 -24.298 1.00 78.75 190 THR A O 1
ATOM 1593 N N . PHE A 1 191 ? 12.923 5.346 -23.556 1.00 75.56 191 PHE A N 1
ATOM 1594 C CA . PHE A 1 191 ? 13.174 5.759 -22.179 1.00 75.56 191 PHE A CA 1
ATOM 1595 C C . PHE A 1 191 ? 14.664 6.065 -22.018 1.00 75.56 191 PHE A C 1
ATOM 1597 O O . PHE A 1 191 ? 15.492 5.172 -22.204 1.00 75.56 191 PHE A O 1
ATOM 1604 N N . ASP A 1 192 ? 14.995 7.314 -21.695 1.00 76.94 192 ASP A N 1
ATOM 1605 C CA . ASP A 1 192 ? 16.350 7.722 -21.326 1.00 76.94 192 ASP A CA 1
ATOM 1606 C C . ASP A 1 192 ? 16.470 7.727 -19.799 1.00 76.94 192 ASP A C 1
ATOM 1608 O O . ASP A 1 192 ? 15.794 8.497 -19.117 1.00 76.94 192 ASP A O 1
ATOM 1612 N N . PHE A 1 193 ? 17.294 6.823 -19.273 1.00 67.00 193 PHE A N 1
ATOM 1613 C CA . PHE A 1 193 ? 17.502 6.629 -17.836 1.00 67.00 193 PHE A CA 1
ATOM 1614 C C . PHE A 1 193 ? 18.788 7.306 -17.324 1.00 67.00 193 PHE A C 1
ATOM 1616 O O . PHE A 1 193 ? 19.142 7.112 -16.165 1.00 67.00 193 PHE A O 1
ATOM 1623 N N . ASN A 1 194 ? 19.494 8.084 -18.157 1.00 49.44 194 ASN A N 1
ATOM 1624 C CA . ASN A 1 194 ? 20.782 8.709 -17.816 1.00 49.44 194 ASN A CA 1
ATOM 1625 C C . ASN A 1 194 ? 20.657 10.146 -17.264 1.00 49.44 194 ASN A C 1
ATOM 1627 O O . ASN A 1 194 ? 21.490 10.997 -17.580 1.00 49.44 194 ASN A O 1
ATOM 1631 N N . ARG A 1 195 ? 19.630 10.444 -16.463 1.00 41.88 195 ARG A N 1
ATOM 1632 C CA . ARG A 1 195 ? 19.470 11.759 -15.817 1.00 41.88 195 ARG A CA 1
ATOM 1633 C C . ARG A 1 195 ? 19.674 11.695 -14.315 1.00 41.88 195 ARG A C 1
ATOM 1635 O O . ARG A 1 195 ? 19.172 10.730 -13.702 1.00 41.88 195 ARG A O 1
#

Secondary structure (DSSP, 8-state):
---HHHHHHTT--S---GGGTT--HHHHHHHHHHHHHHHHHHHTTT-GGG-SGGGHHHHHHHHHHHHHHHHHH----TTSTTTGGG-SHHHHHHHHHHHHHHHHTPPPBHHHHHHHHTS-HHHHHHHHHHHHHTTSEEE---S--S-GGG--TTB--EEE-HHHHHHHHHHHHHHHHHHHHHHHHH--PPP----

Foldseek 3Di:
DPDPPVVLVVPDPPAAPPLQPQDDPVRVVQLVVLLVLCCVLCVLVVRNVCSDNNNLLVVLVLLLVLLVVCLVVVDADLVDPLRVVLVDSLSSLLQSVQSNCVSVLHWDFLVVSCVSSVHDSVVSVVSVVVCCVVQQKDADDGSDPPDPPDDDPRTRRIHGRSVSSSSSSNVSSVVVVVVVVCCVVPHPDDDDPPD

Radius of gyration: 18.28 Å; chains: 1; bounding box: 45×31×63 Å